Protein AF-A0A7S3LA85-F1 (afdb_monomer)

Mean predicted aligned error: 10.94 Å

Structure (mmCIF, N/CA/C/O backbone):
data_AF-A0A7S3LA85-F1
#
_entry.id   AF-A0A7S3LA85-F1
#
loop_
_atom_site.group_PDB
_atom_site.id
_atom_site.type_symbol
_atom_site.label_atom_id
_atom_site.label_alt_id
_atom_site.label_comp_id
_atom_site.label_asym_id
_atom_site.label_entity_id
_atom_site.label_seq_id
_atom_site.pdbx_PDB_ins_code
_atom_site.Cartn_x
_atom_site.Cartn_y
_atom_site.Cartn_z
_atom_site.occupancy
_atom_site.B_iso_or_equiv
_atom_site.auth_seq_id
_atom_site.auth_comp_id
_atom_site.auth_asym_id
_atom_site.auth_atom_id
_atom_site.pdbx_PDB_model_num
ATOM 1 N N . ARG A 1 1 ? -1.246 9.947 11.815 1.00 68.94 1 ARG A N 1
ATOM 2 C CA . ARG A 1 1 ? -1.201 10.278 10.364 1.00 68.94 1 ARG A CA 1
ATOM 3 C C . ARG A 1 1 ? -1.661 11.727 10.190 1.00 68.94 1 ARG A C 1
ATOM 5 O O . ARG A 1 1 ? -2.344 12.217 11.076 1.00 68.94 1 ARG A O 1
ATOM 12 N N . GLY A 1 2 ? -1.254 12.419 9.121 1.00 83.00 2 GLY A N 1
ATOM 13 C CA . GLY A 1 2 ? -1.704 13.794 8.846 1.00 83.00 2 GLY A CA 1
ATOM 14 C C . GLY A 1 2 ? -3.114 13.856 8.232 1.00 83.00 2 GLY A C 1
ATOM 15 O O . GLY A 1 2 ? -3.617 12.826 7.779 1.00 83.00 2 GLY A O 1
ATOM 16 N N . PRO A 1 3 ? -3.733 15.048 8.152 1.00 83.75 3 PRO A N 1
ATOM 17 C CA . PRO A 1 3 ? -5.139 15.204 7.768 1.00 83.75 3 PRO A CA 1
ATOM 18 C C . PRO A 1 3 ? -5.451 14.736 6.334 1.00 83.75 3 PRO A C 1
ATOM 20 O O . PRO A 1 3 ? -6.459 14.068 6.114 1.00 83.75 3 PRO A O 1
ATOM 23 N N . HIS A 1 4 ? -4.568 14.987 5.360 1.00 82.12 4 HIS A N 1
ATOM 24 C CA . HIS A 1 4 ? -4.754 14.496 3.984 1.00 82.12 4 HIS A CA 1
ATOM 25 C C . HIS A 1 4 ? -4.734 12.963 3.893 1.00 82.12 4 HIS A C 1
ATOM 27 O O . HIS A 1 4 ? -5.540 12.378 3.176 1.00 82.12 4 HIS A O 1
ATOM 33 N N . ALA A 1 5 ? -3.848 12.307 4.647 1.00 84.12 5 ALA A N 1
ATOM 34 C CA . ALA A 1 5 ? -3.776 10.850 4.683 1.00 84.12 5 ALA A CA 1
ATOM 35 C C . ALA A 1 5 ? -4.991 10.235 5.398 1.00 84.12 5 ALA A C 1
ATOM 37 O O . ALA A 1 5 ? -5.469 9.184 4.979 1.00 84.12 5 ALA A O 1
ATOM 38 N N . SER A 1 6 ? -5.511 10.888 6.445 1.00 87.88 6 SER A N 1
ATOM 39 C CA . SER A 1 6 ? -6.759 10.475 7.104 1.00 87.88 6 SER A CA 1
ATOM 40 C C . SER A 1 6 ? -7.949 10.553 6.147 1.00 87.88 6 SER A C 1
ATOM 42 O O . SER A 1 6 ? -8.732 9.609 6.082 1.00 87.88 6 SER A O 1
ATOM 44 N N . ARG A 1 7 ? -8.031 11.617 5.336 1.00 84.69 7 ARG A N 1
ATOM 45 C CA . ARG A 1 7 ? -9.050 11.754 4.285 1.00 84.69 7 ARG A CA 1
ATOM 46 C C . ARG A 1 7 ? -9.000 10.592 3.290 1.00 84.69 7 ARG A C 1
ATOM 48 O O . ARG A 1 7 ? -10.015 9.941 3.070 1.00 84.69 7 ARG A O 1
ATOM 55 N N . LEU A 1 8 ? -7.821 10.312 2.725 1.00 83.69 8 LEU A N 1
ATOM 56 C CA . LEU A 1 8 ? -7.635 9.204 1.777 1.00 83.69 8 LEU A CA 1
ATOM 57 C C . LEU A 1 8 ? -7.990 7.847 2.401 1.00 83.69 8 LEU A C 1
ATOM 59 O O . LEU A 1 8 ? -8.591 7.002 1.748 1.00 83.69 8 LEU A O 1
ATOM 63 N N . LEU A 1 9 ? -7.665 7.641 3.680 1.00 87.75 9 LEU A N 1
ATOM 64 C CA . LEU A 1 9 ? -8.042 6.427 4.400 1.00 87.75 9 LEU A CA 1
ATOM 65 C C . LEU A 1 9 ? -9.562 6.272 4.519 1.00 87.75 9 LEU A C 1
ATOM 67 O O . LEU A 1 9 ? -10.069 5.190 4.243 1.00 87.75 9 LEU A O 1
ATOM 71 N N . LEU A 1 10 ? -10.293 7.326 4.890 1.00 87.69 10 LEU A N 1
ATOM 72 C CA . LEU A 1 10 ? -11.755 7.258 4.978 1.00 87.69 10 LEU A CA 1
ATOM 73 C C . LEU A 1 10 ? -12.411 7.028 3.619 1.00 87.69 10 LEU A C 1
ATOM 75 O O . LEU A 1 10 ? -13.320 6.206 3.519 1.00 87.69 10 LEU A O 1
ATOM 79 N N . GLU A 1 11 ? -11.930 7.708 2.575 1.00 84.06 11 GLU A N 1
ATOM 80 C CA . GLU A 1 11 ? -12.403 7.490 1.205 1.00 84.06 11 GLU A CA 1
ATOM 81 C C . GLU A 1 11 ? -12.177 6.026 0.778 1.00 84.06 11 GLU A C 1
ATOM 83 O O . GLU A 1 11 ? -13.079 5.403 0.218 1.00 84.06 11 GLU A O 1
ATOM 88 N N . ALA A 1 12 ? -11.025 5.436 1.123 1.00 86.31 12 ALA A N 1
ATOM 89 C CA . ALA A 1 12 ? -10.714 4.042 0.811 1.00 86.31 12 ALA A CA 1
ATOM 90 C C . ALA A 1 12 ? -11.598 3.063 1.591 1.00 86.31 12 ALA A C 1
ATOM 92 O O . ALA A 1 12 ? -12.127 2.124 1.004 1.00 86.31 12 ALA A O 1
ATOM 93 N N . LEU A 1 13 ? -11.783 3.283 2.897 1.00 89.00 13 LEU A N 1
ATOM 94 C CA . LEU A 1 13 ? -12.603 2.419 3.752 1.00 89.00 13 LEU A CA 1
ATOM 95 C C . LEU A 1 13 ? -14.080 2.463 3.356 1.00 89.00 13 LEU A C 1
ATOM 97 O O . LEU A 1 13 ? -14.719 1.416 3.256 1.00 89.00 13 LEU A O 1
ATOM 101 N N . SER A 1 14 ? -14.612 3.661 3.101 1.00 86.81 14 SER A N 1
ATOM 102 C CA . SER A 1 14 ? -15.986 3.846 2.629 1.00 86.81 14 SER A CA 1
ATOM 103 C C . SER A 1 14 ? -16.204 3.116 1.307 1.00 86.81 14 SER A C 1
ATOM 105 O O . SER A 1 14 ? -17.147 2.335 1.165 1.00 86.81 14 SER A O 1
ATOM 107 N N . ASN A 1 15 ? -15.278 3.285 0.360 1.00 84.62 15 ASN A N 1
ATOM 108 C CA . ASN A 1 15 ? -15.395 2.636 -0.932 1.00 84.62 15 ASN A CA 1
ATOM 109 C C . ASN A 1 15 ? -15.218 1.112 -0.860 1.00 84.62 15 ASN A C 1
ATOM 111 O O . ASN A 1 15 ? -15.977 0.389 -1.501 1.00 84.62 15 ASN A O 1
ATOM 115 N N . LEU A 1 16 ? -14.273 0.609 -0.060 1.00 87.62 16 LEU A N 1
ATOM 116 C CA . LEU A 1 16 ? -14.101 -0.827 0.161 1.00 87.62 16 LEU A CA 1
ATOM 117 C C . LEU A 1 16 ? -15.373 -1.448 0.747 1.00 87.62 16 LEU A C 1
ATOM 119 O O . LEU A 1 16 ? -15.835 -2.473 0.254 1.00 87.62 16 LEU A O 1
ATOM 123 N N . ARG A 1 17 ? -15.984 -0.798 1.745 1.00 87.56 17 ARG A N 1
ATOM 124 C CA . ARG A 1 17 ? -17.257 -1.241 2.326 1.00 87.56 17 ARG A CA 1
ATOM 125 C C . ARG A 1 17 ? -18.373 -1.289 1.279 1.00 87.56 17 ARG A C 1
ATOM 127 O O . ARG A 1 17 ? -19.077 -2.287 1.194 1.00 87.56 17 ARG A O 1
ATOM 134 N N . GLN A 1 18 ? -18.506 -0.258 0.442 1.00 85.31 18 GLN A N 1
ATOM 135 C CA . GLN A 1 18 ? -19.491 -0.244 -0.650 1.00 85.31 18 GLN A CA 1
ATOM 136 C C . GLN A 1 18 ? -19.267 -1.379 -1.665 1.00 85.31 18 GLN A C 1
ATOM 138 O O . GLN A 1 18 ? -20.228 -2.028 -2.073 1.00 85.31 18 GLN A O 1
ATOM 143 N N . GLN A 1 19 ? -18.015 -1.639 -2.058 1.00 84.06 19 GLN A N 1
ATOM 144 C CA . GLN A 1 19 ? -17.671 -2.722 -2.990 1.00 84.06 19 GLN A CA 1
ATOM 145 C C . GLN A 1 19 ? -17.896 -4.121 -2.404 1.00 84.06 19 GLN A C 1
ATOM 147 O O . GLN A 1 19 ? -18.159 -5.060 -3.151 1.00 84.06 19 GLN A O 1
ATOM 152 N N . LEU A 1 20 ? -17.753 -4.282 -1.088 1.00 85.19 20 LEU A N 1
ATOM 153 C CA . LEU A 1 20 ? -18.071 -5.536 -0.409 1.00 85.19 20 LEU A CA 1
ATOM 154 C C . LEU A 1 20 ? -19.587 -5.733 -0.328 1.00 85.19 20 LEU A C 1
ATOM 156 O O . LEU A 1 20 ? -20.067 -6.809 -0.675 1.00 85.19 20 LEU A O 1
ATOM 160 N N . ARG A 1 21 ? -20.348 -4.678 -0.008 1.00 85.00 21 ARG A N 1
ATOM 161 C CA . ARG A 1 21 ? -21.822 -4.728 0.048 1.00 85.00 21 ARG A CA 1
ATOM 162 C C . ARG A 1 21 ? -22.456 -5.049 -1.296 1.00 85.00 21 ARG A C 1
ATOM 164 O O . ARG A 1 21 ? -23.418 -5.807 -1.348 1.00 85.00 21 ARG A O 1
ATOM 171 N N . SER A 1 22 ? -21.888 -4.559 -2.400 1.00 82.94 22 SER A N 1
ATOM 172 C CA . SER A 1 22 ? -22.350 -4.946 -3.742 1.00 82.94 22 SER A CA 1
ATOM 173 C C . SER A 1 22 ? -22.089 -6.417 -4.089 1.00 82.94 22 SER A C 1
ATOM 175 O O . SER A 1 22 ? -22.637 -6.912 -5.071 1.00 82.94 22 SER A O 1
ATOM 177 N N . LYS A 1 23 ? -21.276 -7.117 -3.289 1.00 82.69 23 LYS A N 1
ATOM 178 C CA . LYS A 1 23 ? -20.989 -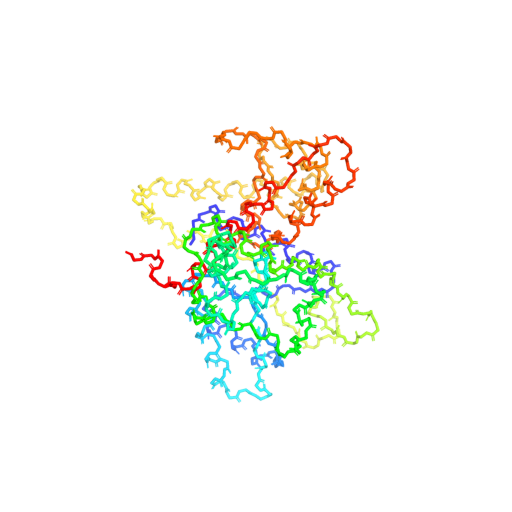8.552 -3.390 1.00 82.69 23 LYS A CA 1
ATOM 179 C C . LYS A 1 23 ? -21.638 -9.372 -2.267 1.00 82.69 23 LYS A C 1
ATOM 181 O O . LYS A 1 23 ? -21.230 -10.508 -2.071 1.00 82.69 23 LYS A O 1
ATOM 186 N N . HIS A 1 24 ? -22.624 -8.817 -1.556 1.00 81.69 24 HIS A N 1
ATOM 187 C CA . HIS A 1 24 ? -23.280 -9.465 -0.409 1.00 81.69 24 HIS A CA 1
ATOM 188 C C . HIS A 1 24 ? -22.334 -9.760 0.771 1.00 81.69 24 HIS A C 1
ATOM 190 O O . HIS A 1 24 ? -22.530 -10.717 1.511 1.00 81.69 24 HIS A O 1
ATOM 196 N N . CYS A 1 25 ? -21.304 -8.929 0.955 1.00 81.94 25 CYS A N 1
ATOM 197 C CA . CYS A 1 25 ? -20.404 -8.956 2.109 1.00 81.94 25 CYS A CA 1
ATOM 198 C C . CYS A 1 25 ? -20.410 -7.598 2.821 1.00 81.94 25 CYS A C 1
ATOM 200 O O . CYS A 1 25 ? -20.768 -6.582 2.233 1.00 81.94 25 CYS A O 1
ATOM 202 N N . ASP A 1 26 ? -19.887 -7.519 4.041 1.00 86.38 26 ASP A N 1
ATOM 203 C CA . ASP A 1 26 ? -19.647 -6.240 4.710 1.00 86.38 26 ASP A CA 1
ATOM 204 C C . ASP A 1 26 ? -18.225 -6.128 5.279 1.00 86.38 26 ASP A C 1
ATOM 206 O O . ASP A 1 26 ? -17.495 -7.108 5.431 1.00 86.38 26 ASP A O 1
ATOM 210 N N . LEU A 1 27 ? -17.813 -4.894 5.569 1.00 89.44 27 LEU A N 1
ATOM 211 C CA . LEU A 1 27 ? -16.519 -4.573 6.162 1.00 89.44 27 LEU A CA 1
ATOM 212 C C . LEU A 1 27 ? -16.669 -4.329 7.664 1.00 89.44 27 LEU A C 1
ATOM 214 O O . LEU A 1 27 ? -17.228 -3.306 8.065 1.00 89.44 27 LEU A O 1
ATOM 218 N N . LEU A 1 28 ? -16.088 -5.200 8.490 1.00 90.69 28 LEU A N 1
ATOM 219 C CA . LEU A 1 28 ? -15.986 -4.989 9.935 1.00 90.69 28 LEU A CA 1
ATOM 220 C C . LEU A 1 28 ? -14.975 -3.880 10.255 1.00 90.69 28 LEU A C 1
ATOM 222 O O . LEU A 1 28 ? -13.790 -3.991 9.945 1.00 90.69 28 LEU A O 1
ATOM 226 N N . ILE A 1 29 ? -15.434 -2.824 10.924 1.00 91.62 29 ILE A N 1
ATOM 227 C CA . ILE A 1 29 ? -14.600 -1.714 11.387 1.00 91.62 29 ILE A CA 1
ATOM 228 C C . ILE A 1 29 ? -14.555 -1.721 12.912 1.00 91.62 29 ILE A C 1
ATOM 230 O O . ILE A 1 29 ? -15.580 -1.760 13.599 1.00 91.62 29 ILE A O 1
ATOM 234 N N . ARG A 1 30 ? -13.336 -1.681 13.452 1.00 91.75 30 ARG A N 1
ATOM 235 C CA . ARG A 1 30 ? -13.044 -1.562 14.883 1.00 91.75 30 ARG A CA 1
ATOM 236 C C . ARG A 1 30 ? -11.940 -0.532 15.090 1.00 91.75 30 ARG A C 1
ATOM 238 O O . ARG A 1 30 ? -11.068 -0.368 14.240 1.00 91.75 30 ARG A O 1
ATOM 245 N N . ARG A 1 31 ? -11.969 0.145 16.237 1.00 90.75 31 ARG A N 1
ATOM 246 C CA . ARG A 1 31 ? -10.958 1.125 16.647 1.00 90.75 31 ARG A CA 1
ATOM 247 C C . ARG A 1 31 ? -10.250 0.618 17.895 1.00 90.75 31 ARG A C 1
ATOM 249 O O . ARG A 1 31 ? -10.898 0.318 18.890 1.00 90.75 31 ARG A O 1
ATOM 256 N N . GLY A 1 32 ? -8.927 0.549 17.844 1.00 91.00 32 GLY A N 1
ATOM 257 C CA . GLY A 1 32 ? -8.107 0.102 18.963 1.00 91.00 32 GLY A CA 1
ATOM 258 C C . GLY A 1 32 ? -6.760 -0.429 18.497 1.00 91.00 32 GLY A C 1
ATOM 259 O O . GLY A 1 32 ? -6.413 -0.325 17.322 1.00 91.00 32 GLY A O 1
ATOM 260 N N . ASP A 1 33 ? -6.011 -0.999 19.434 1.00 92.12 33 ASP A N 1
ATOM 261 C CA . ASP A 1 33 ? -4.755 -1.684 19.148 1.00 92.12 33 ASP A CA 1
ATOM 262 C C . ASP A 1 33 ? -5.035 -3.034 18.449 1.00 92.12 33 ASP A C 1
ATOM 264 O O . ASP A 1 33 ? -5.707 -3.890 19.045 1.00 92.12 33 ASP A O 1
ATOM 268 N N . PRO A 1 34 ? -4.516 -3.264 17.224 1.00 94.00 34 PRO A N 1
ATOM 269 C CA . PRO A 1 34 ? -4.683 -4.526 16.502 1.00 94.00 34 PRO A CA 1
ATOM 270 C C . PRO A 1 34 ? -4.280 -5.754 17.320 1.00 94.00 34 PRO A C 1
ATOM 272 O O . PRO A 1 34 ? -4.918 -6.798 17.206 1.00 94.00 34 PRO A O 1
ATOM 275 N N . THR A 1 35 ? -3.285 -5.623 18.206 1.00 93.44 35 THR A N 1
ATOM 276 C CA . THR A 1 35 ? -2.805 -6.733 19.039 1.00 93.44 35 THR A CA 1
ATOM 277 C C . THR A 1 35 ? -3.838 -7.193 20.075 1.00 93.44 35 THR A C 1
ATOM 279 O O . THR A 1 35 ? -3.692 -8.264 20.653 1.00 93.44 35 THR A O 1
ATOM 282 N N . HIS A 1 36 ? -4.883 -6.412 20.343 1.00 92.44 36 HIS A N 1
ATOM 283 C CA . HIS A 1 36 ? -5.973 -6.787 21.249 1.00 92.44 36 HIS A CA 1
ATOM 284 C C . HIS A 1 36 ? -7.272 -7.035 20.481 1.00 92.44 36 HIS A C 1
ATOM 286 O O . HIS A 1 36 ? -7.979 -8.001 20.757 1.00 92.44 36 HIS A O 1
ATOM 292 N N . VAL A 1 37 ? -7.558 -6.190 19.488 1.00 93.38 37 VAL A N 1
ATOM 293 C CA . VAL A 1 37 ? -8.793 -6.250 18.699 1.00 93.38 37 VAL A CA 1
ATOM 294 C C . VAL A 1 37 ? -8.859 -7.517 17.847 1.00 93.38 37 VAL A C 1
ATOM 296 O O . VAL A 1 37 ? -9.890 -8.183 17.845 1.00 93.38 37 VAL A O 1
ATOM 299 N N . VAL A 1 38 ? -7.776 -7.875 17.146 1.00 92.38 38 VAL A N 1
ATOM 300 C CA . VAL A 1 38 ? -7.784 -9.034 16.238 1.00 92.38 38 VAL A CA 1
ATOM 301 C C . VAL A 1 38 ? -7.972 -10.348 17.007 1.00 92.38 38 VAL A C 1
ATOM 303 O O . VAL A 1 38 ? -8.889 -11.088 16.652 1.00 92.38 38 VAL A O 1
ATOM 306 N N . PRO A 1 39 ? -7.222 -10.642 18.094 1.00 91.38 39 PRO A N 1
ATOM 307 C CA . PRO A 1 39 ? -7.469 -11.849 18.885 1.00 91.38 39 PRO A CA 1
ATOM 308 C C . PRO A 1 39 ? -8.868 -11.906 19.510 1.00 91.38 39 PRO A C 1
ATOM 310 O O . PRO A 1 39 ? -9.468 -12.977 19.542 1.00 91.38 39 PRO A O 1
ATOM 313 N N . ALA A 1 40 ? -9.409 -10.770 19.967 1.00 89.62 40 ALA A N 1
ATOM 314 C CA . ALA A 1 40 ? -10.763 -10.714 20.519 1.00 89.62 40 ALA A CA 1
ATOM 315 C C . ALA A 1 40 ? -11.823 -11.071 19.465 1.00 89.62 40 ALA A C 1
ATOM 317 O O . ALA A 1 40 ? -12.698 -11.886 19.741 1.00 89.62 40 ALA A O 1
ATOM 318 N N . LEU A 1 41 ? -11.698 -10.533 18.246 1.00 88.62 41 LEU A N 1
ATOM 319 C CA . LEU A 1 41 ? -12.583 -10.877 17.130 1.00 88.62 41 LEU A CA 1
ATOM 320 C C . LEU A 1 41 ? -12.448 -12.343 16.714 1.00 88.62 41 LEU A C 1
ATOM 322 O O . LEU A 1 41 ? -13.453 -12.985 16.435 1.00 88.62 41 LEU A O 1
ATOM 326 N N . CYS A 1 42 ? -11.230 -12.889 16.695 1.00 89.00 42 CYS A N 1
ATOM 327 C CA . CYS A 1 42 ? -11.022 -14.301 16.367 1.00 89.00 42 CYS A CA 1
ATOM 328 C C . CYS A 1 42 ? -11.719 -15.220 17.379 1.00 89.00 42 CYS A C 1
ATOM 330 O O . CYS A 1 42 ? -12.313 -16.219 16.985 1.00 89.00 42 CYS A O 1
ATOM 332 N N . ALA A 1 43 ? -11.686 -14.856 18.667 1.00 85.88 43 ALA A N 1
ATOM 333 C CA . ALA A 1 43 ? -12.374 -15.586 19.726 1.00 85.88 43 ALA A CA 1
ATOM 334 C C . ALA A 1 43 ? -13.903 -15.408 19.678 1.00 85.88 43 ALA A C 1
ATOM 336 O O . ALA A 1 43 ? -14.633 -16.363 19.925 1.00 85.88 43 ALA A O 1
ATOM 337 N N . GLU A 1 44 ? -14.399 -14.212 19.355 1.00 85.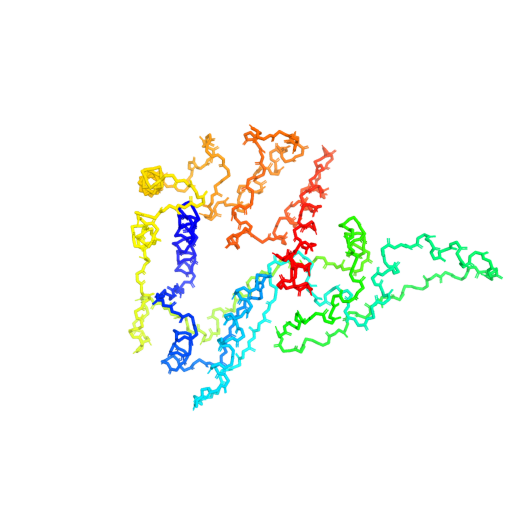81 44 GLU A N 1
ATOM 338 C CA . GLU A 1 44 ? -15.836 -13.935 19.212 1.00 85.81 44 GLU A CA 1
ATOM 339 C C . GLU A 1 44 ? -16.439 -14.692 18.022 1.00 85.81 44 GLU A C 1
ATOM 341 O O . GLU A 1 44 ? -17.468 -15.346 18.158 1.00 85.81 44 GLU A O 1
ATOM 346 N N . LEU A 1 45 ? -15.768 -14.635 16.870 1.00 84.44 45 LEU A N 1
ATOM 347 C CA . LEU A 1 45 ? -16.259 -15.172 15.599 1.00 84.44 45 LEU A CA 1
ATOM 348 C C . LEU A 1 45 ? -15.847 -16.620 15.335 1.00 84.44 45 LEU A C 1
ATOM 350 O O . LEU A 1 45 ? -16.259 -17.183 14.328 1.00 84.44 45 LEU A O 1
ATOM 354 N N . GLN A 1 46 ? -15.054 -17.212 16.229 1.00 84.69 46 GLN A N 1
ATOM 355 C CA . GLN A 1 46 ? -14.577 -18.588 16.118 1.00 84.69 46 GLN A CA 1
ATOM 356 C C . GLN A 1 46 ? -13.837 -18.849 14.790 1.00 84.69 46 GLN A C 1
ATOM 358 O O . GLN A 1 46 ? -14.187 -19.742 14.025 1.00 84.69 46 GLN A O 1
ATOM 363 N N . VAL A 1 47 ? -12.853 -17.999 14.480 1.00 87.19 47 VAL A N 1
ATOM 364 C CA . VAL A 1 47 ? -12.215 -17.946 13.152 1.00 87.19 47 VAL A CA 1
ATOM 365 C C . VAL A 1 47 ? -11.227 -19.095 12.938 1.00 87.19 47 VAL A C 1
ATOM 367 O O . VAL A 1 47 ? -10.306 -19.274 13.732 1.00 87.19 47 VAL A O 1
ATOM 370 N N . ASP A 1 48 ? -11.354 -19.797 11.809 1.00 86.88 48 ASP A N 1
ATOM 371 C CA . ASP A 1 48 ? -10.434 -20.871 11.406 1.00 86.88 48 ASP A CA 1
ATOM 372 C C . ASP A 1 48 ? -9.138 -20.364 10.758 1.00 86.88 48 ASP A C 1
ATOM 374 O O . ASP A 1 48 ? -8.087 -20.990 10.892 1.00 86.88 48 ASP A O 1
ATOM 378 N N . GLU A 1 49 ? -9.186 -19.242 10.035 1.00 89.25 49 GLU A N 1
ATOM 379 C CA . GLU A 1 49 ? -8.042 -18.708 9.293 1.00 89.25 49 GLU A CA 1
ATOM 380 C C . GLU A 1 49 ? -8.029 -17.176 9.275 1.00 89.25 49 GLU A C 1
ATOM 382 O O . GLU A 1 49 ? -9.041 -16.528 9.013 1.00 89.25 49 GLU A O 1
ATOM 387 N N . VAL A 1 50 ? -6.859 -16.585 9.523 1.00 90.75 50 VAL A N 1
ATOM 388 C CA . VAL A 1 50 ? -6.648 -15.134 9.501 1.00 90.75 50 VAL A CA 1
ATOM 389 C C . VAL A 1 50 ? -5.568 -14.800 8.478 1.00 90.75 50 VAL A C 1
ATOM 391 O O . VAL A 1 50 ? -4.454 -15.329 8.544 1.00 90.75 50 VAL A O 1
ATOM 394 N N . ARG A 1 51 ? -5.899 -13.890 7.551 1.00 92.56 51 ARG A N 1
ATOM 395 C CA . ARG A 1 51 ? -5.013 -13.431 6.473 1.00 92.56 51 ARG A CA 1
ATOM 396 C C . ARG A 1 51 ? -4.715 -11.943 6.546 1.00 92.56 51 ARG A C 1
ATOM 398 O O . ARG A 1 51 ? -5.623 -11.137 6.734 1.00 92.56 51 ARG A O 1
ATOM 405 N N . TRP A 1 52 ? -3.458 -11.576 6.315 1.00 93.12 52 TRP A N 1
ATOM 406 C CA . TRP A 1 52 ? -3.055 -10.194 6.037 1.00 93.12 52 TRP A CA 1
ATOM 407 C C . TRP A 1 52 ? -1.793 -10.145 5.166 1.00 93.12 52 TRP A C 1
ATOM 409 O O . TRP A 1 52 ? -1.161 -11.169 4.908 1.00 93.12 52 TRP A O 1
ATOM 419 N N . SER A 1 53 ? -1.438 -8.953 4.678 1.00 92.12 53 SER A N 1
ATOM 420 C CA . SER A 1 53 ? -0.236 -8.748 3.862 1.00 92.12 53 SER A CA 1
ATOM 421 C C . SER A 1 53 ? 0.931 -8.218 4.698 1.00 92.12 53 SER A C 1
ATOM 423 O O . SER A 1 53 ? 0.744 -7.393 5.590 1.00 92.12 53 SER A O 1
ATOM 425 N N . HIS A 1 54 ? 2.145 -8.639 4.353 1.00 91.69 54 HIS A N 1
ATOM 426 C CA . HIS A 1 54 ? 3.394 -8.046 4.800 1.00 91.69 54 HIS A CA 1
ATOM 427 C C . HIS A 1 54 ? 3.513 -6.607 4.307 1.00 91.69 54 HIS A C 1
ATOM 429 O O . HIS A 1 54 ? 3.369 -6.332 3.112 1.00 91.69 54 HIS A O 1
ATOM 435 N N . GLU A 1 55 ? 3.885 -5.727 5.231 1.00 91.75 55 GLU A N 1
ATOM 436 C CA . GLU A 1 55 ? 4.218 -4.332 4.969 1.00 91.75 55 GLU A CA 1
ATOM 437 C C . GLU A 1 55 ? 5.722 -4.092 5.201 1.00 91.75 55 GLU A C 1
ATOM 439 O O . GLU A 1 55 ? 6.322 -4.688 6.103 1.00 91.75 55 GLU A O 1
ATOM 444 N N . PRO A 1 56 ? 6.370 -3.237 4.391 1.00 89.38 56 PRO A N 1
ATOM 445 C CA . PRO A 1 56 ? 7.814 -3.017 4.462 1.00 89.38 56 PRO A CA 1
ATOM 446 C C . PRO A 1 56 ? 8.252 -2.168 5.665 1.00 89.38 56 PRO A C 1
ATOM 448 O O . PRO A 1 56 ? 9.447 -2.084 5.943 1.00 89.38 56 PRO A O 1
ATOM 451 N N . GLY A 1 57 ? 7.323 -1.496 6.348 1.00 89.56 57 GLY A N 1
ATOM 452 C CA . GLY A 1 57 ? 7.632 -0.609 7.465 1.00 89.56 57 GLY A CA 1
ATOM 453 C C . GLY A 1 57 ? 7.962 -1.359 8.757 1.00 89.56 57 GLY A C 1
ATOM 454 O O . GLY A 1 57 ? 7.380 -2.396 9.067 1.00 89.56 57 GLY A O 1
ATOM 455 N N . THR A 1 58 ? 8.907 -0.819 9.530 1.00 88.75 58 THR A N 1
ATOM 456 C CA . THR A 1 58 ? 9.345 -1.413 10.803 1.00 88.75 58 THR A CA 1
ATOM 457 C C . THR A 1 58 ? 8.199 -1.530 11.806 1.00 88.75 58 THR A C 1
ATOM 459 O O . THR A 1 58 ? 8.042 -2.571 12.435 1.00 88.75 58 THR A O 1
ATOM 462 N N . TYR A 1 59 ? 7.414 -0.463 11.981 1.00 90.94 59 TYR A N 1
ATOM 463 C CA . TYR A 1 59 ? 6.338 -0.444 12.972 1.00 90.94 59 TYR A CA 1
ATOM 464 C C . TYR A 1 59 ? 5.229 -1.427 12.596 1.00 90.94 59 TYR A C 1
ATOM 466 O O . TYR A 1 59 ? 4.689 -2.120 13.453 1.00 90.94 59 TYR A O 1
ATOM 474 N N . GLU A 1 60 ? 4.915 -1.523 11.306 1.00 92.00 60 GLU A N 1
ATOM 475 C CA . GLU A 1 60 ? 3.945 -2.470 10.773 1.00 92.00 60 GLU A CA 1
ATOM 476 C C . GLU A 1 60 ? 4.400 -3.923 10.978 1.00 92.00 60 GLU A C 1
ATOM 478 O O . GLU A 1 60 ? 3.588 -4.760 11.372 1.00 92.00 60 GLU A O 1
ATOM 483 N N . GLN A 1 61 ? 5.692 -4.218 10.786 1.00 89.50 61 GLN A N 1
ATOM 484 C CA . GLN A 1 61 ? 6.268 -5.539 11.074 1.00 89.50 61 GLN A CA 1
ATOM 485 C C . GLN A 1 61 ? 6.196 -5.883 12.563 1.00 89.50 61 GLN A C 1
ATOM 487 O O . GLN A 1 61 ? 5.715 -6.956 12.913 1.00 89.50 61 GLN A O 1
ATOM 492 N N . GLU A 1 62 ? 6.584 -4.961 13.448 1.00 91.94 62 GLU A N 1
ATOM 493 C CA . GLU A 1 62 ? 6.507 -5.172 14.901 1.00 91.94 62 GLU A CA 1
ATOM 494 C C . GLU A 1 62 ? 5.071 -5.449 15.370 1.00 91.94 62 GLU A C 1
ATOM 496 O O . GLU A 1 62 ? 4.842 -6.336 16.194 1.00 91.94 62 GLU A O 1
ATOM 501 N N . ILE A 1 63 ? 4.089 -4.721 14.827 1.00 94.12 63 ILE A N 1
ATOM 502 C CA . ILE A 1 63 ? 2.669 -4.950 15.120 1.00 94.12 63 ILE A CA 1
ATOM 503 C C . ILE A 1 63 ? 2.220 -6.311 14.578 1.00 94.12 63 ILE A C 1
ATOM 505 O O . ILE A 1 63 ? 1.537 -7.045 15.291 1.00 94.12 63 ILE A O 1
ATOM 509 N N . SER A 1 64 ? 2.604 -6.663 13.348 1.00 93.06 64 SER A N 1
ATOM 510 C CA . SER A 1 64 ? 2.289 -7.959 12.734 1.00 93.06 64 SER A CA 1
ATOM 511 C C . SER A 1 64 ? 2.819 -9.124 13.575 1.00 93.06 64 SER A C 1
ATOM 513 O O . SER A 1 64 ? 2.063 -10.044 13.896 1.00 93.06 64 SER A O 1
ATOM 515 N N . ASP A 1 65 ? 4.082 -9.059 13.999 1.00 91.88 65 ASP A N 1
ATOM 516 C CA . ASP A 1 65 ? 4.713 -10.078 14.841 1.00 91.88 65 ASP A CA 1
ATOM 517 C C . ASP A 1 65 ? 4.017 -10.177 16.207 1.00 91.88 65 ASP A C 1
ATOM 519 O O . ASP A 1 65 ? 3.753 -11.274 16.703 1.00 91.88 65 ASP A O 1
ATOM 523 N N . ALA A 1 66 ? 3.652 -9.038 16.806 1.00 94.25 66 ALA A N 1
ATOM 524 C CA . ALA A 1 66 ? 2.932 -9.001 18.076 1.00 94.25 66 ALA A CA 1
ATOM 525 C C . ALA A 1 66 ? 1.514 -9.594 17.974 1.00 94.25 66 ALA A C 1
ATOM 527 O O . ALA A 1 66 ? 1.079 -10.312 18.879 1.00 94.25 66 ALA A O 1
ATOM 528 N N . VAL A 1 67 ? 0.790 -9.328 16.879 1.00 93.69 67 VAL A N 1
ATOM 529 C CA . VAL A 1 67 ? -0.518 -9.946 16.598 1.00 93.69 67 VAL A CA 1
ATOM 530 C C . VAL A 1 67 ? -0.356 -11.456 16.439 1.00 93.69 67 VAL A C 1
ATOM 532 O O . VAL A 1 67 ? -1.080 -12.213 17.085 1.00 93.69 67 VAL A O 1
ATOM 535 N N . GLN A 1 68 ? 0.619 -11.901 15.643 1.00 91.75 68 GLN A N 1
ATOM 536 C CA . GLN A 1 68 ? 0.884 -13.320 15.421 1.00 91.75 68 GLN A CA 1
ATOM 537 C C . GLN A 1 68 ? 1.202 -14.046 16.734 1.00 91.75 68 GLN A C 1
ATOM 539 O O . GLN A 1 68 ? 0.597 -15.075 17.028 1.00 91.75 68 GLN A O 1
ATOM 544 N N . GLN A 1 69 ? 2.092 -13.493 17.562 1.00 91.62 69 GLN A N 1
ATOM 545 C CA . GLN A 1 69 ? 2.441 -14.070 18.863 1.00 91.62 69 GLN A CA 1
ATOM 5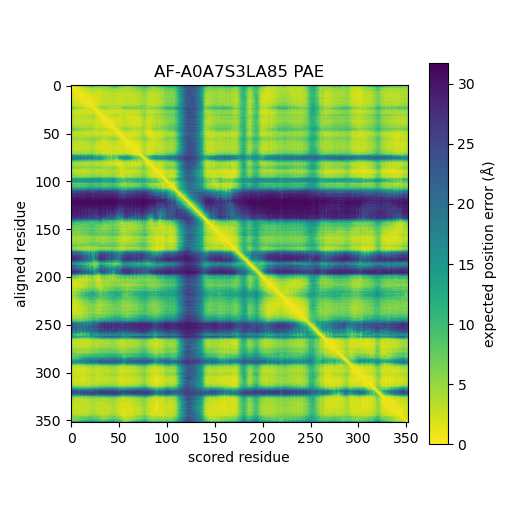46 C C . GLN A 1 69 ? 1.225 -14.192 19.784 1.00 91.62 69 GLN A C 1
ATOM 548 O O . GLN A 1 69 ? 1.052 -15.222 20.434 1.00 91.62 69 GLN A O 1
ATOM 553 N N . LYS A 1 70 ? 0.356 -13.177 19.826 1.00 91.12 70 LYS A N 1
ATOM 554 C CA . LYS A 1 70 ? -0.854 -13.215 20.658 1.00 91.12 70 LYS A CA 1
ATOM 555 C C . LYS A 1 70 ? -1.903 -14.201 20.156 1.00 91.12 70 LYS A C 1
ATOM 557 O O . LYS A 1 70 ? -2.547 -14.843 20.979 1.00 91.12 70 LYS A O 1
ATOM 562 N N . LEU A 1 71 ? -2.065 -14.343 18.842 1.00 89.56 71 LEU A N 1
ATOM 563 C CA . LEU A 1 71 ? -2.954 -15.352 18.266 1.00 89.56 71 LEU A CA 1
ATOM 564 C C . LEU A 1 71 ? -2.451 -16.769 18.576 1.00 89.56 71 LEU A C 1
ATOM 566 O O . LEU A 1 71 ? -3.235 -17.603 19.018 1.00 89.56 71 LEU A O 1
ATOM 570 N N . LEU A 1 72 ? -1.143 -17.017 18.449 1.00 87.12 72 LEU A N 1
ATOM 571 C CA . LEU A 1 72 ? -0.523 -18.307 18.783 1.00 87.12 72 LEU A CA 1
ATOM 572 C C . LEU A 1 72 ? -0.556 -18.626 20.286 1.00 87.12 72 LEU A C 1
ATOM 574 O O . LEU A 1 72 ? -0.664 -19.788 20.664 1.00 87.12 72 LEU A O 1
ATOM 578 N N . ALA A 1 73 ? -0.449 -17.609 21.144 1.00 85.94 73 ALA A N 1
ATOM 579 C CA . ALA A 1 73 ? -0.522 -17.765 22.596 1.00 85.94 73 ALA A CA 1
ATOM 580 C C . ALA A 1 73 ? -1.961 -17.889 23.126 1.00 85.94 73 ALA A C 1
ATOM 582 O O . ALA A 1 73 ? -2.156 -18.180 24.308 1.00 85.94 73 ALA A O 1
ATOM 583 N N . SER A 1 74 ? -2.970 -17.629 22.292 1.00 79.38 74 SER A N 1
ATOM 584 C CA . SER A 1 74 ? -4.365 -17.707 22.712 1.00 79.38 74 SER A CA 1
ATOM 585 C C . SER A 1 74 ? -4.770 -19.159 22.990 1.00 79.38 74 SER A C 1
ATOM 587 O O . SER A 1 74 ? -4.402 -20.082 22.271 1.00 79.38 74 SER A O 1
ATOM 589 N N . THR A 1 75 ? -5.562 -19.377 24.040 1.00 70.31 75 THR A N 1
ATOM 590 C CA . THR A 1 75 ? -6.103 -20.700 24.409 1.00 70.31 75 THR A CA 1
ATOM 591 C C . THR A 1 75 ? -7.306 -21.114 23.555 1.00 70.31 75 THR A C 1
ATOM 593 O O . THR A 1 75 ? -8.036 -22.043 23.904 1.00 70.31 75 THR A O 1
ATOM 596 N N . TYR A 1 76 ? -7.548 -20.404 22.454 1.00 72.25 76 TYR A N 1
ATOM 597 C CA . TYR A 1 76 ? -8.692 -20.611 21.587 1.00 72.25 76 TYR A CA 1
ATOM 598 C C . TYR A 1 76 ? -8.557 -21.920 20.785 1.00 72.25 76 TYR A C 1
ATOM 600 O O . TYR A 1 76 ? -7.469 -22.268 20.319 1.00 72.25 76 TYR A O 1
ATOM 608 N N . THR A 1 77 ? -9.659 -22.671 20.671 1.00 67.19 77 THR A N 1
ATOM 609 C CA . THR A 1 77 ? -9.720 -23.959 19.962 1.00 67.19 77 THR A CA 1
ATOM 610 C C . THR A 1 77 ? -10.902 -23.949 18.984 1.00 67.19 77 THR A C 1
ATOM 612 O O . THR A 1 77 ? -12.027 -23.765 19.453 1.00 67.19 77 THR A O 1
ATOM 615 N N . PRO A 1 78 ? -10.683 -24.206 17.679 1.00 70.25 78 PRO A N 1
ATOM 616 C CA . PRO A 1 78 ? -9.393 -24.463 17.029 1.00 70.25 78 PRO A CA 1
ATOM 617 C C . PRO A 1 78 ? -8.512 -23.206 16.971 1.00 70.25 78 PRO A C 1
ATOM 619 O O . PRO A 1 78 ? -9.003 -22.090 16.870 1.00 70.25 78 PRO A O 1
ATOM 622 N N . SER A 1 79 ? -7.192 -23.373 17.053 1.00 79.44 79 SER A N 1
ATOM 623 C CA . SER A 1 79 ? -6.285 -22.237 16.870 1.00 79.44 79 SER A CA 1
ATOM 624 C C . SER A 1 79 ? -6.328 -21.781 15.407 1.00 79.44 79 SER A C 1
ATOM 626 O O . SER A 1 79 ? -6.202 -22.635 14.522 1.00 79.44 79 SER A O 1
ATOM 628 N N . PRO A 1 80 ? -6.471 -20.472 15.132 1.00 85.75 80 PRO A N 1
ATOM 629 C CA . PRO A 1 80 ? -6.602 -19.985 13.771 1.00 85.75 80 PRO A CA 1
ATOM 630 C C . PRO A 1 80 ? -5.315 -20.247 12.993 1.00 85.75 80 PRO A C 1
ATOM 632 O O . PRO A 1 80 ? -4.206 -19.975 13.468 1.00 85.75 80 PRO A O 1
ATOM 635 N N . ARG A 1 81 ? -5.454 -20.728 11.761 1.00 89.19 81 ARG A N 1
ATOM 636 C CA . ARG A 1 81 ? -4.364 -20.766 10.795 1.00 89.19 81 ARG A CA 1
ATOM 637 C C . ARG A 1 81 ? -4.002 -19.330 10.416 1.00 89.19 81 ARG A C 1
ATOM 639 O O . ARG A 1 81 ? -4.838 -18.566 9.948 1.00 89.19 81 ARG A O 1
ATOM 646 N N . ILE A 1 82 ? -2.743 -18.961 10.607 1.00 89.50 82 ILE A N 1
ATOM 647 C CA . ILE A 1 82 ? -2.243 -17.625 10.275 1.00 89.50 82 ILE A CA 1
ATOM 648 C C . ILE A 1 82 ? -1.535 -17.688 8.926 1.00 89.50 82 ILE A C 1
ATOM 650 O O . ILE A 1 82 ? -0.578 -18.447 8.766 1.00 89.50 82 ILE A O 1
ATOM 654 N N . VAL A 1 83 ? -1.987 -16.880 7.970 1.00 90.44 83 VAL A N 1
ATOM 655 C CA . VAL A 1 83 ? -1.403 -16.796 6.629 1.00 90.44 83 VAL A CA 1
ATOM 656 C C . VAL A 1 83 ? -1.033 -15.346 6.335 1.00 90.44 83 VAL A C 1
ATOM 658 O O . VAL A 1 83 ? -1.895 -14.478 6.216 1.00 90.44 83 VAL A O 1
ATOM 661 N N . VAL A 1 84 ? 0.270 -15.084 6.226 1.00 89.56 84 VAL A N 1
ATOM 662 C CA . VAL A 1 84 ? 0.792 -13.755 5.893 1.00 89.56 84 VAL A CA 1
ATOM 663 C C . VAL A 1 84 ? 1.383 -13.789 4.490 1.00 89.56 84 VAL A C 1
ATOM 665 O O . VAL A 1 84 ? 2.332 -14.526 4.215 1.00 89.56 84 VAL A O 1
ATOM 668 N N . GLU A 1 85 ? 0.789 -13.012 3.591 1.00 89.50 85 GLU A N 1
ATOM 669 C CA . GLU A 1 85 ? 1.146 -12.960 2.170 1.00 89.50 85 GLU A CA 1
ATOM 670 C C . GLU A 1 85 ? 1.889 -11.660 1.833 1.00 89.50 85 GLU A C 1
ATOM 672 O O . GLU A 1 85 ? 1.997 -10.762 2.656 1.00 89.50 85 GLU A O 1
ATOM 677 N N . CYS A 1 86 ? 2.423 -11.512 0.620 1.00 88.69 86 CYS A N 1
ATOM 678 C CA . CYS A 1 86 ? 2.983 -10.237 0.158 1.00 88.69 86 CYS A CA 1
ATOM 679 C C . CYS A 1 86 ? 2.366 -9.870 -1.191 1.00 88.69 86 CYS A C 1
ATOM 681 O O . CYS A 1 86 ? 2.854 -10.270 -2.250 1.00 88.69 86 CYS A O 1
ATOM 683 N N . THR A 1 87 ? 1.270 -9.115 -1.151 1.00 86.69 87 THR A N 1
ATOM 684 C CA . THR A 1 87 ? 0.471 -8.788 -2.345 1.00 86.69 87 THR A CA 1
ATOM 685 C C . THR A 1 87 ? 0.759 -7.394 -2.898 1.00 86.69 87 THR A C 1
ATOM 687 O O . THR A 1 87 ? 0.400 -7.093 -4.038 1.00 86.69 87 THR A O 1
ATOM 690 N N . GLY A 1 88 ? 1.449 -6.554 -2.121 1.00 88.12 88 GLY A N 1
ATOM 691 C CA . GLY A 1 88 ? 1.727 -5.160 -2.456 1.00 88.12 88 GLY A CA 1
ATOM 692 C C . GLY A 1 88 ? 2.849 -4.930 -3.472 1.00 88.12 88 GLY A C 1
ATOM 693 O O . GLY A 1 88 ? 3.073 -3.777 -3.827 1.00 88.12 88 GLY A O 1
ATOM 694 N N . THR A 1 89 ? 3.555 -5.963 -3.943 1.00 93.44 89 THR A N 1
ATOM 695 C CA . THR A 1 89 ? 4.708 -5.857 -4.868 1.00 93.44 89 THR A CA 1
ATOM 696 C C . THR A 1 89 ? 4.351 -6.278 -6.299 1.00 93.44 89 THR A C 1
ATOM 698 O O . THR A 1 89 ? 3.370 -6.989 -6.527 1.00 93.44 89 THR A O 1
ATOM 701 N N . LEU A 1 90 ? 5.107 -5.799 -7.293 1.00 95.06 90 LEU A N 1
ATOM 702 C CA . LEU A 1 90 ? 4.937 -6.180 -8.700 1.00 95.06 90 LEU A CA 1
ATOM 703 C C . LEU A 1 90 ? 5.440 -7.607 -8.954 1.00 95.06 90 LEU A C 1
ATOM 705 O O . LEU A 1 90 ? 4.715 -8.428 -9.522 1.00 95.06 90 LEU A O 1
ATOM 709 N N . TYR A 1 91 ? 6.683 -7.890 -8.569 1.00 93.75 91 TYR A N 1
ATOM 710 C CA . TYR A 1 91 ? 7.231 -9.243 -8.592 1.00 93.75 91 TYR A CA 1
ATOM 711 C C . TYR A 1 91 ? 6.903 -9.919 -7.271 1.00 93.75 91 TYR A C 1
ATOM 713 O O . TYR A 1 91 ? 7.112 -9.336 -6.224 1.00 93.75 91 TYR A O 1
ATOM 721 N N . HIS A 1 92 ? 6.400 -11.149 -7.279 1.00 91.81 92 HIS A N 1
ATOM 722 C CA . HIS A 1 92 ? 6.119 -11.825 -6.015 1.00 91.81 92 HIS A CA 1
ATOM 723 C C . HIS A 1 92 ? 7.433 -12.283 -5.342 1.00 91.81 92 HIS A C 1
ATOM 725 O O . HIS A 1 92 ? 8.314 -12.786 -6.046 1.00 91.81 92 HIS A O 1
ATOM 731 N N . PRO A 1 93 ? 7.579 -12.234 -4.000 1.00 90.69 93 PRO A N 1
ATOM 732 C CA . PRO A 1 93 ? 8.836 -12.597 -3.324 1.00 90.69 93 PRO A CA 1
ATOM 733 C C . PRO A 1 93 ? 9.341 -14.023 -3.597 1.00 90.69 93 PRO A C 1
ATOM 735 O O . PRO A 1 93 ? 10.545 -14.284 -3.588 1.00 90.69 93 PRO A O 1
ATOM 738 N N . HIS A 1 94 ? 8.432 -14.969 -3.845 1.00 88.81 94 HIS A N 1
ATOM 739 C CA . HIS A 1 94 ? 8.784 -16.341 -4.246 1.00 88.81 94 HIS A CA 1
ATOM 740 C C . HIS A 1 94 ? 9.324 -16.462 -5.674 1.00 88.81 94 HIS A C 1
ATOM 742 O O . HIS A 1 94 ? 10.052 -17.411 -5.962 1.00 88.81 94 HIS A O 1
ATOM 748 N N . ASP A 1 95 ? 9.004 -15.504 -6.542 1.00 90.12 95 ASP A N 1
ATOM 749 C CA . ASP A 1 95 ? 9.465 -15.484 -7.931 1.00 90.12 95 ASP A CA 1
ATOM 750 C C . ASP A 1 95 ? 10.824 -14.768 -8.050 1.00 90.12 95 ASP A C 1
ATOM 752 O O . ASP A 1 95 ? 11.435 -14.757 -9.117 1.00 90.12 95 ASP A O 1
ATOM 756 N N . LEU A 1 96 ? 11.326 -14.200 -6.946 1.00 89.94 96 LEU A N 1
ATOM 757 C CA . LEU A 1 96 ? 12.650 -13.596 -6.840 1.00 89.94 96 LEU A CA 1
ATOM 758 C C . LEU A 1 96 ? 13.717 -14.611 -6.383 1.00 89.94 96 LEU A C 1
ATOM 760 O O . LEU A 1 96 ? 13.400 -15.609 -5.722 1.00 89.94 96 LEU A O 1
ATOM 764 N N . PRO A 1 97 ? 15.004 -14.374 -6.703 1.00 88.25 97 PRO A N 1
ATOM 765 C CA . PRO A 1 97 ? 16.118 -15.155 -6.170 1.00 88.25 97 PRO A CA 1
ATOM 766 C C . PRO A 1 97 ? 16.129 -15.168 -4.632 1.00 88.25 97 PRO A C 1
ATOM 768 O O . PRO A 1 97 ? 16.200 -14.117 -4.006 1.00 88.25 97 PRO A O 1
ATOM 771 N N . HIS A 1 98 ? 16.071 -16.359 -4.028 1.00 79.44 98 HIS A N 1
ATOM 772 C CA . HIS A 1 98 ? 16.009 -16.510 -2.563 1.00 79.44 98 HIS A CA 1
ATOM 773 C C . HIS A 1 98 ? 16.822 -17.682 -1.988 1.00 79.44 98 HIS A C 1
ATOM 775 O O . HIS A 1 98 ? 16.958 -17.788 -0.777 1.00 79.44 98 HIS A O 1
ATOM 781 N N . ARG A 1 99 ? 17.343 -18.592 -2.826 1.00 75.69 99 ARG A N 1
ATOM 782 C CA . ARG A 1 99 ? 18.059 -19.806 -2.368 1.00 75.69 99 ARG A CA 1
ATOM 783 C C . ARG A 1 99 ? 19.576 -19.730 -2.503 1.00 75.69 99 ARG A C 1
ATOM 785 O O . ARG A 1 99 ? 20.283 -20.483 -1.848 1.00 75.69 99 ARG A O 1
ATOM 792 N N . ASP A 1 100 ? 20.065 -18.866 -3.386 1.00 79.62 100 ASP A N 1
ATOM 793 C CA . ASP A 1 100 ? 21.490 -18.703 -3.664 1.00 79.62 100 ASP A CA 1
ATOM 794 C C . ASP A 1 100 ? 21.841 -17.208 -3.654 1.00 79.62 100 ASP A C 1
ATOM 796 O O . ASP A 1 100 ? 21.491 -16.503 -4.607 1.00 79.62 100 ASP A O 1
ATOM 800 N N . PRO A 1 101 ? 22.556 -16.722 -2.623 1.00 76.31 101 PRO A N 1
ATOM 801 C CA . PRO A 1 101 ? 23.002 -15.332 -2.549 1.00 76.31 101 PRO A CA 1
ATOM 802 C C . PRO A 1 101 ? 23.836 -14.888 -3.759 1.00 76.31 101 PRO A C 1
ATOM 804 O O . PRO A 1 101 ? 23.783 -13.731 -4.173 1.00 76.31 101 PRO A O 1
ATOM 807 N N . GLY A 1 102 ? 24.586 -15.807 -4.378 1.00 80.94 102 GLY A N 1
ATOM 808 C CA . GLY A 1 102 ? 25.397 -15.522 -5.560 1.00 80.94 102 GLY A CA 1
ATOM 809 C C . GLY A 1 102 ? 24.581 -15.370 -6.846 1.00 80.94 102 GLY A C 1
ATOM 810 O O . GLY A 1 102 ? 25.112 -14.912 -7.861 1.00 80.94 102 GLY A O 1
ATOM 811 N N . LEU A 1 103 ? 23.299 -15.749 -6.852 1.00 86.00 103 LEU A N 1
ATOM 812 C CA . LEU A 1 103 ? 22.433 -15.636 -8.026 1.00 86.00 103 LEU A CA 1
ATOM 813 C C . LEU A 1 103 ? 22.126 -14.173 -8.367 1.00 86.00 103 LEU A C 1
ATOM 815 O O . LEU A 1 103 ? 22.157 -13.812 -9.544 1.00 86.00 103 LEU A O 1
ATOM 819 N N . TRP A 1 104 ? 21.922 -13.322 -7.360 1.00 86.06 104 TRP A N 1
ATOM 820 C CA . TRP A 1 104 ? 21.678 -11.892 -7.554 1.00 86.06 104 TRP A CA 1
ATOM 821 C C . TRP A 1 104 ? 22.796 -11.215 -8.352 1.00 86.06 104 TRP A C 1
ATOM 823 O O . TRP A 1 104 ? 22.532 -10.605 -9.390 1.00 86.06 104 TRP A O 1
ATOM 833 N N . SER A 1 105 ? 24.054 -11.407 -7.946 1.00 81.94 105 SER A N 1
ATOM 834 C CA . SER A 1 105 ? 25.220 -10.837 -8.635 1.00 81.94 105 SER A CA 1
ATOM 835 C C . SER A 1 105 ? 25.360 -11.344 -10.074 1.00 81.94 105 SER A C 1
ATOM 837 O O . SER A 1 105 ? 25.713 -10.584 -10.978 1.00 81.94 105 SER A O 1
ATOM 839 N N . ARG A 1 106 ? 25.043 -12.625 -10.318 1.00 85.50 106 ARG A N 1
ATOM 840 C CA . ARG A 1 106 ? 25.080 -13.223 -11.666 1.00 85.50 106 ARG A CA 1
ATOM 841 C C . ARG A 1 106 ? 24.042 -12.608 -12.603 1.00 85.50 106 ARG A C 1
ATOM 843 O O . ARG A 1 106 ? 24.336 -12.401 -13.779 1.00 85.50 106 ARG A O 1
ATOM 850 N N . LEU A 1 107 ? 22.855 -12.313 -12.082 1.00 85.81 107 LEU A N 1
ATOM 851 C CA . LEU A 1 107 ? 21.764 -11.692 -12.831 1.00 85.81 107 LEU A CA 1
ATOM 852 C C . LEU A 1 107 ? 21.982 -10.182 -13.039 1.00 85.81 107 LEU A C 1
ATOM 854 O O . LEU A 1 107 ? 21.627 -9.648 -14.090 1.00 85.81 107 LEU A O 1
ATOM 858 N N . ALA A 1 108 ? 22.608 -9.501 -12.075 1.00 80.06 108 ALA A N 1
ATOM 859 C CA . ALA A 1 108 ? 22.942 -8.079 -12.154 1.00 80.06 108 ALA A CA 1
ATOM 860 C C . ALA A 1 108 ? 24.035 -7.774 -13.200 1.00 80.06 108 ALA A C 1
ATOM 862 O O . ALA A 1 108 ? 23.907 -6.816 -13.969 1.00 80.06 108 ALA A O 1
ATOM 863 N N . HIS A 1 109 ? 25.075 -8.617 -13.288 1.00 77.56 109 HIS A N 1
ATOM 864 C CA . HIS A 1 109 ? 26.233 -8.411 -14.172 1.00 77.56 109 HIS A CA 1
ATOM 865 C C . HIS A 1 109 ? 26.513 -9.590 -15.123 1.00 77.56 109 HIS A C 1
ATOM 867 O O . HIS A 1 109 ? 27.583 -10.207 -15.072 1.00 77.56 109 HIS A O 1
ATOM 873 N N . PRO A 1 110 ? 25.623 -9.871 -16.091 1.00 66.75 110 PRO A N 1
ATOM 874 C CA . PRO A 1 110 ? 25.804 -11.002 -17.003 1.00 66.75 110 PRO A CA 1
ATOM 875 C C . PRO A 1 110 ? 27.075 -10.889 -17.872 1.00 66.75 110 PRO A C 1
ATOM 877 O O . PRO A 1 110 ? 27.681 -11.901 -18.224 1.00 66.75 110 PRO A O 1
ATOM 880 N N . LYS A 1 111 ? 27.529 -9.664 -18.195 1.00 60.59 111 LYS A N 1
ATOM 881 C CA . LYS A 1 111 ? 28.667 -9.420 -19.108 1.00 60.59 111 LYS A CA 1
ATOM 882 C C . LYS A 1 111 ? 30.056 -9.508 -18.455 1.00 60.59 111 LYS A C 1
ATOM 884 O O . LYS A 1 111 ? 31.002 -9.884 -19.141 1.00 60.59 111 LYS A O 1
ATOM 889 N N . GLN A 1 112 ? 30.203 -9.219 -17.159 1.00 57.66 112 GLN A N 1
ATOM 890 C CA . GLN A 1 112 ? 31.500 -9.346 -16.463 1.00 57.66 112 GLN A CA 1
ATOM 891 C C . GLN A 1 112 ? 31.914 -10.816 -16.281 1.00 57.66 112 GLN A C 1
ATOM 893 O O . GLN A 1 112 ? 33.093 -11.150 -16.347 1.00 57.66 112 GLN A O 1
ATOM 898 N N . ILE A 1 113 ? 30.946 -11.726 -16.148 1.00 53.97 113 ILE A N 1
ATOM 899 C CA . ILE A 1 113 ? 31.215 -13.168 -16.030 1.00 53.97 113 ILE A CA 1
ATOM 900 C C . ILE A 1 113 ? 31.615 -13.771 -17.386 1.00 53.97 113 ILE A C 1
ATOM 902 O O . ILE A 1 113 ? 32.450 -14.678 -17.448 1.00 53.97 113 ILE A O 1
ATOM 906 N N . MET A 1 114 ? 31.066 -13.251 -18.490 1.00 43.59 114 MET A N 1
ATOM 907 C CA . MET A 1 114 ? 31.455 -13.679 -19.836 1.00 43.59 114 MET A CA 1
ATOM 908 C C . MET A 1 114 ? 32.917 -13.340 -20.160 1.00 43.59 114 MET A C 1
ATOM 910 O O . MET A 1 114 ? 33.570 -14.158 -20.807 1.00 43.59 114 MET A O 1
ATOM 914 N N . SER A 1 115 ? 33.465 -12.218 -19.670 1.00 41.03 115 SER A N 1
ATOM 915 C CA . SER A 1 115 ? 34.879 -11.879 -19.912 1.00 41.03 115 SER A CA 1
ATOM 916 C C . SER A 1 115 ? 35.843 -12.803 -19.149 1.00 41.03 115 SER A C 1
ATOM 918 O O . SER A 1 115 ? 36.858 -13.216 -19.704 1.00 41.03 115 SER A O 1
ATOM 920 N N . HIS A 1 116 ? 35.484 -13.253 -17.938 1.00 47.69 116 HIS A N 1
ATOM 921 C CA . HIS A 1 116 ? 36.269 -14.258 -17.206 1.00 47.69 116 HIS A CA 1
ATOM 922 C C . HIS A 1 116 ? 36.177 -15.667 -17.817 1.00 47.69 116 HIS A C 1
ATOM 924 O O . HIS A 1 116 ? 37.151 -16.421 -17.775 1.00 47.69 116 HIS A O 1
ATOM 930 N N . LYS A 1 117 ? 35.044 -16.034 -18.433 1.00 45.78 117 LYS A N 1
ATOM 931 C CA . LYS A 1 117 ? 34.906 -17.309 -19.165 1.00 45.78 117 LYS A CA 1
ATOM 932 C C . LYS A 1 117 ? 35.568 -17.307 -20.546 1.00 45.78 117 LYS A C 1
ATOM 934 O O . LYS A 1 117 ? 35.895 -18.381 -21.047 1.00 45.78 117 LYS A O 1
ATOM 939 N N . GLN A 1 118 ? 35.825 -16.145 -21.148 1.00 44.16 118 GLN A N 1
ATOM 940 C CA . GLN A 1 118 ? 36.474 -16.055 -22.462 1.00 44.16 118 GLN A CA 1
ATOM 941 C C . GLN A 1 118 ? 37.940 -16.538 -22.481 1.00 44.16 118 GLN A C 1
ATOM 943 O O . GLN A 1 118 ? 38.451 -16.832 -23.559 1.00 44.16 118 GLN A O 1
ATOM 948 N N . ASN A 1 119 ? 38.577 -16.753 -21.321 1.00 44.91 119 ASN A N 1
ATOM 949 C CA . ASN A 1 119 ? 39.910 -17.370 -21.224 1.00 44.91 119 ASN A CA 1
ATOM 950 C C . ASN A 1 119 ? 39.918 -18.907 -21.120 1.00 44.91 119 ASN A C 1
ATOM 952 O O . ASN A 1 119 ? 40.986 -19.508 -21.013 1.00 44.91 119 ASN A O 1
ATOM 956 N N . LYS A 1 120 ? 38.765 -19.583 -21.213 1.00 44.81 120 LYS A N 1
ATOM 957 C CA . LYS A 1 120 ? 38.700 -21.051 -21.313 1.00 44.81 120 LYS A CA 1
ATOM 958 C C . LYS A 1 120 ? 37.905 -21.444 -22.560 1.00 44.81 120 LYS A C 1
ATOM 960 O O . LYS A 1 120 ? 36.717 -21.744 -22.503 1.00 44.81 120 LYS A O 1
ATOM 965 N N . LYS A 1 121 ? 38.575 -21.400 -23.718 1.00 39.09 121 LYS A N 1
ATOM 966 C CA . LYS A 1 121 ? 38.041 -21.852 -25.015 1.00 39.09 121 LYS A CA 1
ATOM 967 C C . LYS A 1 121 ? 37.648 -23.332 -24.951 1.00 39.09 121 LYS A C 1
ATOM 969 O O . LYS A 1 121 ? 38.516 -24.188 -25.078 1.00 39.09 121 LYS A O 1
ATOM 974 N N . GLN A 1 122 ? 36.351 -23.623 -24.872 1.00 35.34 122 GLN A N 1
ATOM 975 C CA . GLN A 1 122 ? 35.748 -24.797 -25.511 1.00 35.34 122 GLN A CA 1
ATOM 976 C C . GLN A 1 122 ? 34.390 -24.423 -26.131 1.00 35.34 122 GLN A C 1
ATOM 978 O O . GLN A 1 122 ? 33.668 -23.570 -25.622 1.00 35.34 122 GLN A O 1
ATOM 983 N N . ARG A 1 123 ? 34.144 -25.022 -27.302 1.00 31.05 123 ARG A N 1
ATOM 984 C CA . ARG A 1 123 ? 33.074 -24.807 -28.297 1.00 31.05 123 ARG A CA 1
ATOM 985 C C . ARG A 1 123 ? 31.662 -24.579 -27.714 1.00 31.05 123 ARG A C 1
ATOM 987 O O . ARG A 1 123 ? 31.291 -25.279 -26.776 1.00 31.05 123 ARG A O 1
ATOM 994 N N . PRO A 1 124 ? 30.830 -23.715 -28.330 1.00 32.88 124 PRO A N 1
ATOM 995 C CA . PRO A 1 124 ? 29.427 -23.584 -27.956 1.00 32.88 124 PRO A CA 1
ATOM 996 C C . PRO A 1 124 ? 28.641 -24.808 -28.445 1.00 32.88 124 PRO A C 1
ATOM 998 O O . PRO A 1 124 ? 28.466 -25.004 -29.646 1.00 32.88 124 PRO A O 1
ATOM 1001 N N . GLN A 1 125 ? 28.165 -25.630 -27.513 1.00 31.25 125 GLN A N 1
ATOM 1002 C CA . GLN A 1 125 ? 26.937 -26.389 -27.729 1.00 31.25 125 GLN A CA 1
ATOM 1003 C C . GLN A 1 125 ? 25.770 -25.495 -27.308 1.00 31.25 125 GLN A C 1
ATOM 1005 O O . GLN A 1 125 ? 25.875 -24.748 -26.333 1.00 31.25 125 GLN A O 1
ATOM 1010 N N . GLN A 1 126 ? 24.706 -25.518 -28.108 1.00 31.34 126 GLN A N 1
ATOM 1011 C CA . GLN A 1 126 ? 23.494 -24.730 -27.906 1.00 31.34 126 GLN A CA 1
ATOM 1012 C C . GLN A 1 126 ? 22.997 -24.882 -26.459 1.00 31.34 126 GLN A C 1
ATOM 1014 O O . GLN A 1 126 ? 22.918 -26.016 -25.984 1.00 31.34 126 GLN A O 1
ATOM 1019 N N . PRO A 1 127 ? 22.664 -23.793 -25.741 1.00 31.42 127 PRO A N 1
ATOM 1020 C CA . PRO A 1 127 ? 21.991 -23.935 -24.465 1.00 31.42 127 PRO A CA 1
ATOM 1021 C C . PRO A 1 127 ? 20.601 -24.506 -24.740 1.00 31.42 127 PRO A C 1
ATOM 1023 O O . PRO A 1 127 ? 19.722 -23.836 -25.282 1.00 31.42 127 PRO A O 1
ATOM 1026 N N . SER A 1 128 ? 20.447 -25.780 -24.395 1.00 26.19 128 SER A N 1
ATOM 1027 C CA . SER A 1 128 ? 19.163 -26.422 -24.194 1.00 26.19 128 SER A CA 1
ATOM 1028 C C . SER A 1 128 ? 18.305 -25.533 -23.299 1.00 26.19 128 SER A C 1
ATOM 1030 O O . SER A 1 128 ? 18.774 -24.969 -22.310 1.00 26.19 128 SER A O 1
ATOM 1032 N N . SER A 1 129 ? 17.042 -25.397 -23.680 1.00 28.44 129 SER A N 1
ATOM 1033 C CA . SER A 1 129 ? 15.980 -24.792 -22.893 1.00 28.44 129 SER A CA 1
ATOM 1034 C C . SER A 1 129 ? 15.807 -25.558 -21.580 1.00 28.44 129 SER A C 1
ATOM 1036 O O . SER A 1 129 ? 14.963 -26.444 -21.470 1.00 28.44 129 SER A O 1
ATOM 1038 N N . SER A 1 130 ? 16.634 -25.256 -20.586 1.00 26.36 130 SER A N 1
ATOM 1039 C CA . SER A 1 130 ? 16.388 -25.630 -19.204 1.00 26.36 130 SER A CA 1
ATOM 1040 C C . SER A 1 130 ? 15.587 -24.507 -18.562 1.00 26.36 130 SER A C 1
ATOM 1042 O O . SER A 1 130 ? 16.106 -23.515 -18.054 1.00 26.36 130 SER A O 1
ATOM 1044 N N . THR A 1 131 ? 14.272 -24.664 -18.642 1.00 26.95 131 THR A N 1
ATOM 1045 C CA . THR A 1 131 ? 13.307 -24.016 -17.761 1.00 26.95 131 THR A CA 1
ATOM 1046 C C . THR A 1 131 ? 13.829 -24.128 -16.324 1.00 26.95 131 THR A C 1
ATOM 1048 O O . THR A 1 131 ? 14.064 -25.252 -15.868 1.00 26.95 131 THR A O 1
ATOM 1051 N N . PRO A 1 132 ? 14.038 -23.034 -15.573 1.00 30.72 132 PRO A N 1
ATOM 1052 C CA . PRO A 1 132 ? 14.195 -23.162 -14.137 1.00 30.72 132 PRO A CA 1
ATOM 1053 C C . PRO A 1 132 ? 12.829 -23.593 -13.607 1.00 30.72 132 PRO A C 1
ATOM 1055 O O . PRO A 1 132 ? 11.865 -22.840 -13.713 1.00 30.72 132 PRO A O 1
ATOM 1058 N N . ASN A 1 133 ? 12.762 -24.843 -13.145 1.00 29.09 133 ASN A N 1
ATOM 1059 C CA . ASN A 1 133 ? 11.655 -25.489 -12.445 1.00 29.09 133 ASN A CA 1
ATOM 1060 C C . ASN A 1 133 ? 10.577 -24.521 -11.937 1.00 29.09 133 ASN A C 1
ATOM 1062 O O . ASN A 1 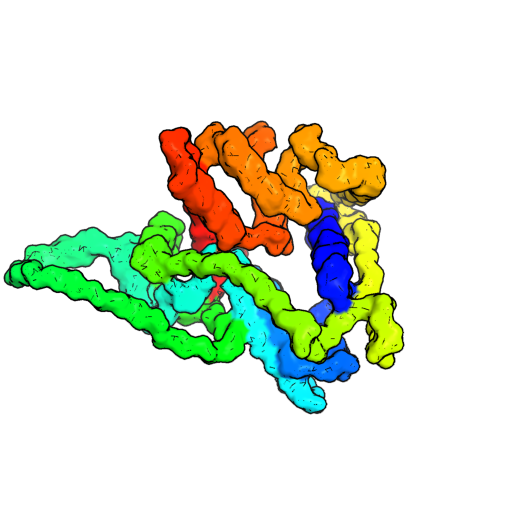133 ? 10.696 -23.946 -10.856 1.00 29.09 133 ASN A O 1
ATOM 1066 N N . SER A 1 134 ? 9.470 -24.449 -12.675 1.00 31.92 134 SER A N 1
ATOM 1067 C CA . SER A 1 134 ? 8.170 -23.981 -12.193 1.00 31.92 134 SER A CA 1
ATOM 1068 C C . SER A 1 134 ? 7.525 -25.043 -11.296 1.00 31.92 134 SER A C 1
ATOM 1070 O O . SER A 1 134 ? 6.395 -25.444 -11.531 1.00 31.92 134 SER A O 1
ATOM 1072 N N . ASN A 1 135 ? 8.271 -25.558 -10.322 1.00 33.06 135 ASN A N 1
ATOM 1073 C CA . ASN A 1 135 ? 7.791 -26.520 -9.338 1.00 33.06 135 ASN A CA 1
ATOM 1074 C C . ASN A 1 135 ? 8.405 -26.148 -7.986 1.00 33.06 135 ASN A C 1
ATOM 1076 O O . ASN A 1 135 ? 9.282 -26.834 -7.464 1.00 33.06 135 ASN A O 1
ATOM 1080 N N . SER A 1 136 ? 7.950 -25.026 -7.432 1.00 33.53 136 SER A N 1
ATOM 1081 C CA . SER A 1 136 ? 7.829 -24.936 -5.980 1.00 33.53 136 SER A CA 1
ATOM 1082 C C . SER A 1 136 ? 6.414 -25.415 -5.662 1.00 33.53 136 SER A C 1
ATOM 1084 O O . SER A 1 136 ? 5.473 -24.832 -6.204 1.00 33.53 136 SER A O 1
ATOM 1086 N N . PRO A 1 137 ? 6.233 -26.476 -4.860 1.00 33.50 137 PRO A N 1
ATOM 1087 C CA . PRO A 1 137 ? 4.904 -26.844 -4.401 1.00 33.50 137 PRO A CA 1
ATOM 1088 C C . PRO A 1 137 ? 4.331 -25.638 -3.653 1.00 33.50 137 PRO A C 1
ATOM 1090 O O . PRO A 1 137 ? 5.038 -25.015 -2.857 1.00 33.50 137 PRO A O 1
ATOM 1093 N N . HIS A 1 138 ? 3.086 -25.273 -3.957 1.00 40.16 138 HIS A N 1
ATOM 1094 C CA . HIS A 1 138 ? 2.303 -24.351 -3.144 1.00 40.16 138 HIS A CA 1
ATOM 1095 C C . HIS A 1 138 ? 2.206 -24.932 -1.730 1.00 40.16 138 HIS A C 1
ATOM 1097 O O . HIS A 1 138 ? 1.318 -25.727 -1.449 1.00 40.16 138 HIS A O 1
ATOM 1103 N N . ASN A 1 139 ? 3.153 -24.575 -0.864 1.00 38.38 139 ASN A N 1
ATOM 1104 C CA . ASN A 1 139 ? 3.114 -24.918 0.546 1.00 38.38 139 ASN A CA 1
ATOM 1105 C C . ASN A 1 139 ? 2.709 -23.664 1.323 1.00 38.38 139 ASN A C 1
ATOM 1107 O O . ASN A 1 139 ? 3.462 -22.704 1.448 1.00 38.38 139 ASN A O 1
ATOM 1111 N N . ASP A 1 140 ? 1.467 -23.713 1.787 1.00 47.12 140 ASP A N 1
ATOM 1112 C CA . ASP A 1 140 ? 0.876 -22.991 2.909 1.00 47.12 140 ASP A CA 1
ATOM 1113 C C . ASP A 1 140 ? 0.549 -21.495 2.852 1.00 47.12 140 ASP A C 1
ATOM 1115 O O . ASP A 1 140 ? -0.025 -20.997 3.819 1.00 47.12 140 ASP A O 1
ATOM 1119 N N . GLY A 1 141 ? 0.793 -20.787 1.748 1.00 57.09 141 GLY A N 1
ATOM 1120 C CA . GLY A 1 141 ? 0.397 -19.372 1.610 1.00 57.09 141 GLY A CA 1
ATOM 1121 C C . GLY A 1 141 ? 1.210 -18.401 2.478 1.00 57.09 141 GLY A C 1
ATOM 1122 O O . GLY A 1 141 ? 1.118 -17.193 2.303 1.00 57.09 141 GLY A O 1
ATOM 1123 N N . VAL A 1 142 ? 2.058 -18.911 3.373 1.00 73.00 142 VAL A N 1
ATOM 1124 C CA . VAL A 1 142 ? 2.942 -18.105 4.215 1.00 73.00 142 VAL A CA 1
ATOM 1125 C C . VAL A 1 142 ? 4.169 -17.695 3.406 1.00 73.00 142 VAL A C 1
ATOM 1127 O O . VAL A 1 142 ? 4.974 -18.533 2.990 1.00 73.00 142 VAL A O 1
ATOM 1130 N N . VAL A 1 143 ? 4.328 -16.391 3.188 1.00 79.56 143 VAL A N 1
ATOM 1131 C CA . VAL A 1 143 ? 5.479 -15.836 2.479 1.00 79.56 143 VAL A CA 1
ATOM 1132 C C . VAL A 1 143 ? 6.572 -15.499 3.486 1.00 79.56 143 VAL A C 1
ATOM 1134 O O . VAL A 1 143 ? 6.487 -14.519 4.210 1.00 79.56 143 VAL A O 1
ATOM 1137 N N . ASP A 1 144 ? 7.645 -16.286 3.505 1.00 81.69 144 ASP A N 1
ATOM 1138 C CA . ASP A 1 144 ? 8.821 -15.962 4.314 1.00 81.69 144 ASP A CA 1
ATOM 1139 C C . ASP A 1 144 ? 9.522 -14.694 3.790 1.00 81.69 144 ASP A C 1
ATOM 1141 O O . ASP A 1 144 ? 10.124 -14.723 2.714 1.00 81.69 144 ASP A O 1
ATOM 1145 N N . MET A 1 145 ? 9.447 -13.599 4.549 1.00 85.00 145 MET A N 1
ATOM 1146 C CA . MET A 1 145 ? 10.061 -12.297 4.251 1.00 85.00 145 MET A CA 1
ATOM 1147 C C . MET A 1 145 ? 11.319 -12.019 5.089 1.00 85.00 145 MET A C 1
ATOM 1149 O O . MET A 1 145 ? 11.680 -10.858 5.291 1.00 85.00 145 MET A O 1
ATOM 1153 N N . SER A 1 146 ? 12.000 -13.060 5.577 1.00 84.38 146 SER A N 1
ATOM 1154 C CA . SER A 1 146 ? 13.203 -12.902 6.393 1.00 84.38 146 SER A CA 1
ATOM 1155 C C . SER A 1 146 ? 14.355 -12.205 5.651 1.00 84.38 146 SER A C 1
ATOM 1157 O O . SER A 1 146 ? 14.451 -12.208 4.417 1.00 84.38 146 SER A O 1
ATOM 1159 N N . ARG A 1 147 ? 15.282 -11.609 6.412 1.00 85.75 147 ARG A N 1
ATOM 1160 C CA . ARG A 1 147 ? 16.429 -10.872 5.851 1.00 85.75 147 ARG A CA 1
ATOM 1161 C C . ARG A 1 147 ? 17.330 -11.763 4.996 1.00 85.75 147 ARG A C 1
ATOM 1163 O O . ARG A 1 147 ? 17.919 -11.289 4.024 1.00 85.75 147 ARG A O 1
ATOM 1170 N N . GLU A 1 148 ? 17.424 -13.048 5.330 1.00 85.56 148 GLU A N 1
ATOM 1171 C CA . GLU A 1 148 ? 18.260 -14.038 4.647 1.00 85.56 148 GLU A CA 1
ATOM 1172 C C . GLU A 1 148 ? 17.881 -14.186 3.168 1.00 85.56 148 GLU A C 1
ATOM 1174 O O . GLU A 1 148 ? 18.763 -14.367 2.324 1.00 85.56 148 GLU A O 1
ATOM 1179 N N . ARG A 1 149 ? 16.593 -14.020 2.831 1.00 87.19 149 ARG A N 1
ATOM 1180 C CA . ARG A 1 149 ? 16.085 -14.064 1.449 1.00 87.19 149 ARG A CA 1
ATOM 1181 C C . ARG A 1 149 ? 16.762 -13.041 0.540 1.00 87.19 149 ARG A C 1
ATOM 1183 O O . ARG A 1 149 ? 16.987 -13.313 -0.640 1.00 87.19 149 ARG A O 1
ATOM 1190 N N . PHE A 1 150 ? 17.050 -11.859 1.073 1.00 88.38 150 PHE A N 1
ATOM 1191 C CA . PHE A 1 150 ? 17.524 -10.713 0.298 1.00 88.38 150 PHE A CA 1
ATOM 1192 C C . PHE A 1 150 ? 19.050 -10.557 0.337 1.00 88.38 150 PHE A C 1
ATOM 1194 O O . PHE A 1 150 ? 19.596 -9.593 -0.201 1.00 88.38 150 PHE A O 1
ATOM 1201 N N . VAL A 1 151 ? 19.773 -11.517 0.925 1.00 87.38 151 VAL A N 1
ATOM 1202 C CA . VAL A 1 151 ? 21.239 -11.501 0.936 1.00 87.38 151 VAL A CA 1
ATOM 1203 C C . VAL A 1 151 ? 21.770 -11.577 -0.497 1.00 87.38 151 VAL A C 1
AT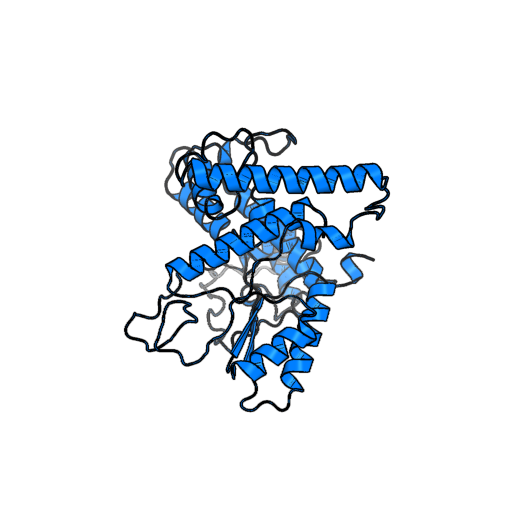OM 1205 O O . VAL A 1 151 ? 21.458 -12.490 -1.259 1.00 87.38 151 VAL A O 1
ATOM 1208 N N . GLY A 1 152 ? 22.600 -10.598 -0.862 1.00 86.25 152 GLY A N 1
ATOM 1209 C CA . GLY A 1 152 ? 23.142 -10.451 -2.214 1.00 86.25 152 GLY A CA 1
ATOM 1210 C C . GLY A 1 152 ? 22.290 -9.587 -3.146 1.00 86.25 152 GLY A C 1
ATOM 1211 O O . GLY A 1 152 ? 22.745 -9.309 -4.254 1.00 86.25 152 GLY A O 1
ATOM 1212 N N . MET A 1 153 ? 21.109 -9.120 -2.714 1.00 91.38 153 MET A N 1
ATOM 1213 C CA . MET A 1 153 ? 20.282 -8.202 -3.500 1.00 91.38 153 MET A CA 1
ATOM 1214 C C . MET A 1 153 ? 21.101 -6.963 -3.916 1.00 91.38 153 MET A C 1
ATOM 1216 O O . MET A 1 153 ? 21.776 -6.364 -3.069 1.00 91.38 153 MET A O 1
ATOM 1220 N N . PRO A 1 154 ? 21.072 -6.558 -5.202 1.00 90.56 154 PRO A N 1
ATOM 1221 C CA . PRO A 1 154 ? 21.853 -5.417 -5.663 1.00 90.56 154 PRO A CA 1
ATOM 1222 C C . PRO A 1 154 ? 21.463 -4.136 -4.926 1.00 90.56 154 PRO A C 1
ATOM 1224 O O . PRO A 1 154 ? 20.281 -3.853 -4.775 1.00 90.56 154 PRO A O 1
ATOM 1227 N N . ARG A 1 155 ? 22.452 -3.327 -4.526 1.00 89.50 155 ARG A N 1
ATOM 1228 C CA . ARG A 1 155 ? 22.235 -2.006 -3.894 1.00 89.50 155 ARG A CA 1
ATOM 1229 C C . ARG A 1 155 ? 21.993 -0.884 -4.905 1.00 89.50 155 ARG A C 1
ATOM 1231 O O . ARG A 1 155 ? 21.757 0.261 -4.531 1.00 89.50 155 ARG A O 1
ATOM 1238 N N . ILE A 1 156 ? 22.118 -1.193 -6.192 1.00 90.81 156 ILE A N 1
ATOM 1239 C CA . ILE A 1 156 ? 21.863 -0.257 -7.278 1.00 90.81 156 ILE A CA 1
ATOM 1240 C C . ILE A 1 156 ? 20.547 -0.656 -7.935 1.00 90.81 156 ILE A C 1
ATOM 1242 O O . ILE A 1 156 ? 20.407 -1.734 -8.511 1.00 90.81 156 ILE A O 1
ATOM 1246 N N . MET A 1 157 ? 19.589 0.265 -7.907 1.00 92.25 157 MET A N 1
ATOM 1247 C CA . MET A 1 157 ? 18.237 0.089 -8.441 1.00 92.25 157 MET A CA 1
ATOM 1248 C C . MET A 1 157 ? 18.216 -0.457 -9.882 1.00 92.25 157 MET A C 1
ATOM 1250 O O . MET A 1 157 ? 17.423 -1.334 -10.217 1.00 92.25 157 MET A O 1
ATOM 1254 N N . GLY A 1 158 ? 19.110 0.025 -10.753 1.00 90.12 158 GLY A N 1
ATOM 1255 C CA . GLY A 1 158 ? 19.202 -0.445 -12.140 1.00 90.12 158 GLY A CA 1
ATOM 1256 C C . GLY A 1 158 ? 19.644 -1.909 -12.278 1.00 90.12 158 GLY A C 1
ATOM 1257 O O . GLY A 1 158 ? 19.224 -2.593 -13.213 1.00 90.12 158 GLY A O 1
ATOM 1258 N N . GLU A 1 159 ? 20.462 -2.404 -11.351 1.00 91.06 159 GLU A N 1
ATOM 1259 C CA . GLU A 1 159 ? 20.918 -3.797 -11.310 1.00 91.06 159 GLU A CA 1
ATOM 1260 C C . GLU A 1 159 ? 19.827 -4.720 -10.783 1.00 91.06 159 GLU A C 1
ATOM 1262 O O . GLU A 1 159 ? 19.562 -5.753 -11.399 1.00 91.06 159 GLU A O 1
ATOM 1267 N N . PHE A 1 160 ? 19.138 -4.309 -9.714 1.00 92.94 160 PHE A N 1
ATOM 1268 C CA . PHE A 1 160 ? 17.975 -5.020 -9.187 1.00 92.94 160 PHE A CA 1
ATOM 1269 C C . PHE A 1 160 ? 16.919 -5.227 -10.277 1.00 92.94 160 PHE A C 1
ATOM 1271 O O . PHE A 1 160 ? 16.490 -6.352 -10.536 1.00 92.94 160 PHE A O 1
ATOM 1278 N N . ARG A 1 161 ? 16.565 -4.153 -10.991 1.00 92.44 161 ARG A N 1
ATOM 1279 C CA . ARG A 1 161 ? 15.588 -4.202 -12.086 1.00 92.44 161 ARG A CA 1
ATOM 1280 C C . ARG A 1 161 ? 16.008 -5.158 -13.199 1.00 92.44 161 ARG A C 1
ATOM 1282 O O . ARG A 1 161 ? 15.200 -5.951 -13.677 1.00 92.44 161 ARG A O 1
ATOM 1289 N N . ARG A 1 162 ? 17.282 -5.116 -13.603 1.00 89.81 162 ARG A N 1
ATOM 1290 C CA . ARG A 1 162 ? 17.832 -6.028 -14.620 1.00 89.81 162 ARG A CA 1
ATOM 1291 C C . ARG A 1 162 ? 17.749 -7.485 -14.167 1.00 89.81 162 ARG A C 1
ATOM 1293 O O . ARG A 1 162 ? 17.382 -8.343 -14.971 1.00 89.81 162 ARG A O 1
ATOM 1300 N N . ALA A 1 163 ? 18.073 -7.749 -12.903 1.00 90.50 163 ALA A N 1
ATOM 1301 C CA . ALA A 1 163 ? 18.016 -9.087 -12.340 1.00 90.50 163 ALA A CA 1
ATOM 1302 C C . ALA A 1 163 ? 16.580 -9.627 -12.313 1.00 90.50 163 ALA A C 1
ATOM 1304 O O . ALA A 1 163 ? 16.343 -10.729 -12.806 1.00 90.50 163 ALA A O 1
ATOM 1305 N N . CYS A 1 164 ? 15.623 -8.823 -11.840 1.00 91.38 164 CYS A N 1
ATOM 1306 C CA . CYS A 1 164 ? 14.213 -9.205 -11.777 1.00 91.38 164 CYS A CA 1
ATOM 1307 C C . CYS A 1 164 ? 13.644 -9.512 -13.164 1.00 91.38 164 CYS A C 1
ATOM 1309 O O . CYS A 1 164 ? 13.119 -10.599 -13.365 1.00 91.38 164 CYS A O 1
ATOM 1311 N N . ARG A 1 165 ? 13.851 -8.636 -14.157 1.00 90.81 165 ARG A N 1
ATOM 1312 C CA . ARG A 1 165 ? 13.375 -8.865 -15.538 1.00 90.81 165 ARG A CA 1
ATOM 1313 C C . ARG A 1 165 ? 13.926 -10.136 -16.184 1.00 90.81 165 ARG A C 1
ATOM 1315 O O . ARG A 1 165 ? 13.297 -10.689 -17.078 1.00 90.81 165 ARG A O 1
ATOM 1322 N N . SER A 1 166 ? 15.124 -10.560 -15.784 1.00 88.50 166 SER A N 1
ATOM 1323 C CA . SER A 1 166 ? 15.791 -11.733 -16.362 1.00 88.50 166 SER A CA 1
ATOM 1324 C C . SER A 1 166 ? 15.348 -13.051 -15.725 1.00 88.50 166 SER A C 1
ATOM 1326 O O . SER A 1 166 ? 15.576 -14.107 -16.310 1.00 88.50 166 SER A O 1
ATOM 1328 N N . TYR A 1 167 ? 14.767 -13.002 -14.523 1.00 89.44 167 TYR A N 1
ATOM 1329 C CA . TYR A 1 167 ? 14.507 -14.181 -13.696 1.00 89.44 167 TYR A CA 1
ATOM 1330 C C . TYR A 1 167 ? 13.031 -14.340 -13.323 1.00 89.44 167 TYR A C 1
ATOM 1332 O O . TYR A 1 167 ? 12.479 -15.430 -13.452 1.00 89.44 167 TYR A O 1
ATOM 1340 N N . ALA A 1 168 ? 12.392 -13.259 -12.882 1.00 90.75 168 ALA A N 1
ATOM 1341 C CA . ALA A 1 168 ? 11.017 -13.252 -12.416 1.00 90.75 168 ALA A CA 1
ATOM 1342 C C . ALA A 1 168 ? 10.039 -12.959 -13.561 1.00 90.75 168 ALA A C 1
ATOM 1344 O O . ALA A 1 168 ? 10.372 -12.323 -14.563 1.00 90.75 168 ALA A O 1
ATOM 1345 N N . ARG A 1 169 ? 8.794 -13.402 -13.388 1.00 90.50 169 ARG A N 1
ATOM 1346 C CA . ARG A 1 169 ? 7.668 -13.037 -14.252 1.00 90.50 169 ARG A CA 1
ATOM 1347 C C . ARG A 1 169 ? 6.608 -12.357 -13.406 1.00 90.50 169 ARG A C 1
ATOM 1349 O O . ARG A 1 169 ? 6.366 -12.771 -12.277 1.00 90.50 169 ARG A O 1
ATOM 1356 N N . VAL A 1 170 ? 5.972 -11.329 -13.957 1.00 92.50 170 VAL A N 1
ATOM 1357 C CA . VAL A 1 170 ? 4.821 -10.708 -13.298 1.00 92.50 170 VAL A CA 1
ATOM 1358 C C . VAL A 1 170 ? 3.653 -11.687 -13.363 1.00 92.50 170 VAL A C 1
ATOM 1360 O O . VAL A 1 170 ? 3.309 -12.179 -14.440 1.00 92.50 170 VAL A O 1
ATOM 1363 N N . ARG A 1 171 ? 3.069 -11.999 -12.204 1.00 91.62 171 ARG A N 1
ATOM 1364 C CA . ARG A 1 171 ? 1.921 -12.908 -12.107 1.00 91.62 171 ARG A CA 1
ATOM 1365 C C . ARG A 1 171 ? 0.694 -12.306 -12.808 1.00 91.62 171 ARG A C 1
ATOM 1367 O O . ARG A 1 171 ? 0.549 -11.077 -12.824 1.00 91.62 171 ARG A O 1
ATOM 1374 N N . PRO A 1 172 ? -0.200 -13.133 -13.380 1.00 89.75 172 PRO A N 1
ATOM 1375 C CA . PRO A 1 172 ? -1.475 -12.641 -13.889 1.00 89.75 172 PRO A CA 1
ATOM 1376 C C . PRO A 1 172 ? -2.277 -11.966 -12.768 1.00 89.75 172 PRO A C 1
ATOM 1378 O O . PRO A 1 172 ? -2.024 -12.189 -11.579 1.00 89.75 172 PRO A O 1
ATOM 1381 N N . LEU A 1 173 ? -3.230 -11.118 -13.155 1.00 86.25 173 LEU A N 1
ATOM 1382 C CA . LEU A 1 173 ? -4.241 -10.651 -12.214 1.00 86.25 173 LEU A CA 1
ATOM 1383 C C . LEU A 1 173 ? -5.051 -11.863 -11.772 1.00 86.25 173 LEU A C 1
ATOM 1385 O O . LEU A 1 173 ? -5.599 -12.585 -12.604 1.00 86.25 173 LEU A O 1
ATOM 1389 N N . GLU A 1 174 ? -5.093 -12.095 -10.468 1.00 71.25 174 GLU A N 1
ATOM 1390 C CA . GLU A 1 174 ? -6.026 -13.051 -9.898 1.00 71.25 174 GLU A CA 1
ATOM 1391 C C . GLU A 1 174 ? -7.420 -12.473 -10.118 1.00 71.25 174 GLU A C 1
ATOM 1393 O O . GLU A 1 174 ? -7.786 -11.441 -9.554 1.00 71.25 174 GLU A O 1
ATOM 1398 N N . VAL A 1 175 ? -8.179 -13.099 -11.016 1.00 58.31 175 VAL A N 1
ATOM 1399 C CA . VAL A 1 175 ? -9.623 -12.898 -11.037 1.00 58.31 175 VAL A CA 1
ATOM 1400 C C . VAL A 1 175 ? -10.093 -13.482 -9.714 1.00 58.31 175 VAL A C 1
ATOM 1402 O O . VAL A 1 175 ? -9.735 -14.632 -9.446 1.00 58.31 175 VAL A O 1
ATOM 1405 N N . PRO A 1 176 ? -10.831 -12.735 -8.872 1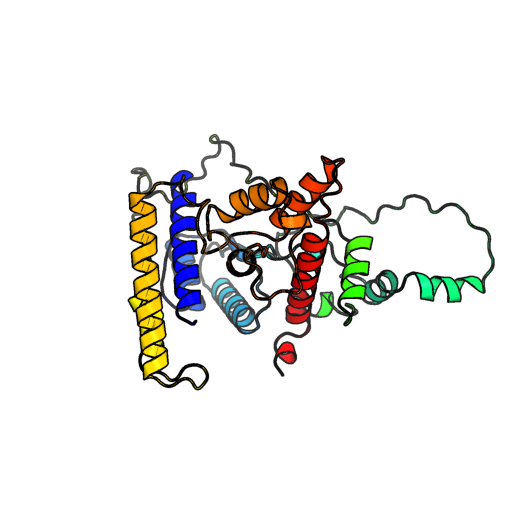.00 55.91 176 PRO A N 1
ATOM 1406 C CA . PRO A 1 176 ? -11.489 -13.353 -7.740 1.00 55.91 176 PRO A CA 1
ATOM 1407 C C . PRO A 1 176 ? -12.280 -14.515 -8.323 1.00 55.91 176 PRO A C 1
ATOM 1409 O O . PRO A 1 176 ? -13.202 -14.291 -9.110 1.00 55.91 176 PRO A O 1
ATOM 1412 N N . THR A 1 177 ? -11.875 -15.749 -8.030 1.00 41.94 177 THR A N 1
ATOM 1413 C CA . THR A 1 177 ? -12.771 -16.883 -8.179 1.00 41.94 177 THR A CA 1
ATOM 1414 C C . THR A 1 177 ? -13.901 -16.544 -7.237 1.00 41.94 177 THR A C 1
ATOM 1416 O O . THR A 1 177 ? -13.782 -16.734 -6.030 1.00 41.94 177 THR A O 1
ATOM 1419 N N . LEU A 1 178 ? -14.948 -15.922 -7.786 1.00 44.38 178 LEU A N 1
ATOM 1420 C CA . LEU A 1 178 ? -16.277 -16.043 -7.238 1.00 44.38 178 LEU A CA 1
ATOM 1421 C C . LEU A 1 178 ? -16.440 -17.543 -7.144 1.00 44.38 178 LEU A C 1
ATOM 1423 O O . LEU A 1 178 ? -16.545 -18.231 -8.160 1.00 44.38 178 LEU A O 1
ATOM 1427 N N . VAL A 1 179 ? -16.256 -18.041 -5.930 1.00 42.78 179 VAL A N 1
ATOM 1428 C CA . VAL A 1 179 ? -16.631 -19.388 -5.586 1.00 42.78 179 VAL A CA 1
ATOM 1429 C C . VAL A 1 179 ? -18.060 -19.480 -6.099 1.00 42.78 179 VAL A C 1
ATOM 1431 O O . VAL A 1 179 ? -18.878 -18.631 -5.743 1.00 42.78 179 VAL A O 1
ATOM 1434 N N . ASP A 1 180 ? -18.296 -20.371 -7.066 1.00 37.53 180 ASP A N 1
ATOM 1435 C CA . ASP A 1 180 ? -19.599 -20.523 -7.702 1.00 37.53 180 ASP A CA 1
ATOM 1436 C C . ASP A 1 180 ? -20.678 -20.422 -6.620 1.00 37.53 180 ASP A C 1
ATOM 1438 O O . ASP A 1 180 ? -20.523 -21.027 -5.558 1.00 37.53 180 ASP A O 1
ATOM 1442 N N . ASN A 1 181 ? -21.770 -19.693 -6.875 1.00 44.28 181 ASN A N 1
ATOM 1443 C CA . ASN A 1 181 ? -22.918 -19.530 -5.961 1.00 44.28 181 ASN A CA 1
ATOM 1444 C C . ASN A 1 181 ? -23.541 -20.873 -5.478 1.00 44.28 181 ASN A C 1
ATOM 1446 O O . ASN A 1 181 ? -24.575 -20.884 -4.817 1.00 44.28 181 ASN A O 1
ATOM 1450 N N . SER A 1 182 ? -22.956 -22.015 -5.849 1.00 42.97 182 SER A N 1
ATOM 1451 C CA . SER A 1 182 ? -23.196 -23.355 -5.322 1.00 42.97 182 SER A CA 1
ATOM 1452 C C . SER A 1 182 ? -22.437 -23.687 -4.030 1.00 42.97 182 SER A C 1
ATOM 1454 O O . SER A 1 182 ? -22.767 -24.689 -3.396 1.00 42.97 182 SER A O 1
ATOM 1456 N N . SER A 1 183 ? -21.421 -22.913 -3.644 1.00 43.03 183 SER A N 1
ATOM 1457 C CA . SER A 1 183 ? -20.694 -23.118 -2.391 1.00 43.03 183 SER A CA 1
ATOM 1458 C C . SER A 1 183 ? -21.377 -22.354 -1.270 1.00 43.03 183 SER A C 1
ATOM 1460 O O . SER A 1 183 ? -21.584 -21.149 -1.342 1.00 43.03 183 SER A O 1
ATOM 1462 N N . SER A 1 184 ? -21.723 -23.080 -0.218 1.00 48.78 184 SER A N 1
ATOM 1463 C CA . SER A 1 184 ? -22.352 -22.627 1.020 1.00 48.78 184 SER A CA 1
ATOM 1464 C C . SER A 1 184 ? -21.447 -21.731 1.886 1.00 48.78 184 SER A C 1
ATOM 1466 O O . SER A 1 184 ? -21.390 -21.912 3.101 1.00 48.78 184 SER A O 1
ATOM 1468 N N . GLU A 1 185 ? -20.692 -20.812 1.288 1.00 55.72 185 GLU A N 1
ATOM 1469 C CA . GLU A 1 185 ? -19.915 -19.813 2.019 1.00 55.72 185 GLU A CA 1
ATOM 1470 C C . GLU A 1 185 ? -20.826 -18.620 2.312 1.00 55.72 185 GLU A C 1
ATOM 1472 O O . GLU A 1 185 ? -21.212 -17.869 1.419 1.00 55.72 185 GLU A O 1
ATOM 1477 N N . LYS A 1 186 ? -21.238 -18.491 3.576 1.00 62.78 186 LYS A N 1
ATOM 1478 C CA . LYS A 1 186 ? -22.034 -17.357 4.046 1.00 62.78 186 LYS A CA 1
ATOM 1479 C C . LYS A 1 186 ? -21.100 -16.201 4.373 1.00 62.78 186 LYS A C 1
ATOM 1481 O O . LYS A 1 186 ? -20.169 -16.365 5.161 1.00 62.78 186 LYS A O 1
ATOM 1486 N N . TYR A 1 187 ? -21.368 -15.041 3.796 1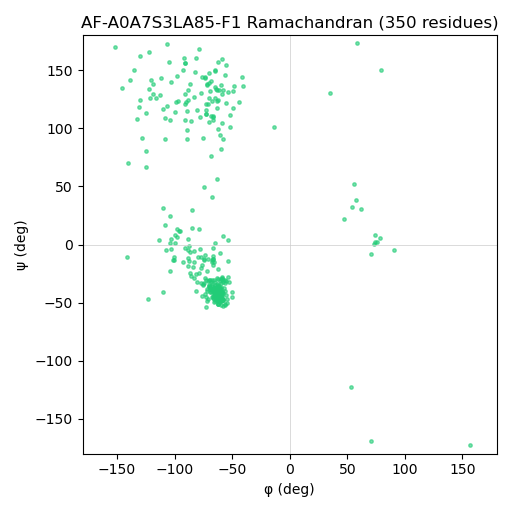.00 70.00 187 TYR A N 1
ATOM 1487 C CA . TYR A 1 187 ? -20.665 -13.810 4.128 1.00 70.00 187 TYR A CA 1
ATOM 1488 C C . TYR A 1 187 ? -21.407 -13.053 5.230 1.00 70.00 187 TYR A C 1
ATOM 1490 O O . TYR A 1 187 ? -22.584 -13.294 5.487 1.00 70.00 187 TYR A O 1
ATOM 1498 N N . ILE A 1 188 ? -20.707 -12.140 5.902 1.00 67.88 188 ILE A N 1
ATOM 1499 C CA . ILE A 1 188 ? -21.348 -11.204 6.830 1.00 67.88 188 ILE A CA 1
ATOM 1500 C C . ILE A 1 188 ? -22.168 -10.232 5.977 1.00 67.88 188 ILE A C 1
ATOM 1502 O O . ILE A 1 188 ? -21.582 -9.373 5.322 1.00 67.88 188 ILE A O 1
ATOM 1506 N N . ASP A 1 189 ? -23.490 -10.384 5.964 1.00 61.66 189 ASP A N 1
ATOM 1507 C CA . ASP A 1 189 ? -24.432 -9.472 5.308 1.00 61.66 189 ASP A CA 1
ATOM 1508 C C . ASP A 1 189 ? -25.371 -8.882 6.370 1.00 61.66 189 ASP A C 1
ATOM 1510 O O . ASP A 1 189 ? -25.953 -9.613 7.169 1.00 61.66 189 ASP A O 1
ATOM 1514 N N . GLU A 1 190 ? -25.519 -7.554 6.384 1.00 56.19 190 GLU A N 1
ATOM 1515 C CA . GLU A 1 190 ? -26.485 -6.852 7.246 1.00 56.19 190 GLU A CA 1
ATOM 1516 C C . GLU A 1 190 ? -27.941 -7.248 6.929 1.00 56.19 190 GLU A C 1
ATOM 1518 O O . GLU A 1 190 ? -28.814 -7.048 7.770 1.00 56.19 190 GLU A O 1
ATOM 1523 N N . ASN A 1 191 ? -28.210 -7.780 5.728 1.00 53.88 191 ASN A N 1
ATOM 1524 C CA . ASN A 1 191 ? -29.556 -8.091 5.238 1.00 53.88 191 ASN A CA 1
ATOM 1525 C C . ASN A 1 191 ? -29.911 -9.587 5.277 1.00 53.88 191 ASN A C 1
ATOM 1527 O O . ASN A 1 191 ? -31.000 -9.950 4.827 1.00 53.88 191 ASN A O 1
ATOM 1531 N N . ASP A 1 192 ? -29.016 -10.459 5.756 1.00 54.00 192 ASP A N 1
ATOM 1532 C CA . ASP A 1 192 ? -29.310 -11.891 5.863 1.00 54.00 192 ASP A CA 1
ATOM 1533 C C . ASP A 1 192 ? -29.946 -12.214 7.225 1.00 54.00 192 ASP A C 1
ATOM 1535 O O . ASP A 1 192 ? -29.264 -12.406 8.233 1.00 54.00 192 ASP A O 1
ATOM 1539 N N . ASP A 1 193 ? -31.278 -12.320 7.236 1.00 50.12 193 ASP A N 1
ATOM 1540 C CA . ASP A 1 193 ? -32.090 -12.732 8.392 1.00 50.12 193 ASP A CA 1
ATOM 1541 C C . ASP A 1 193 ? -31.761 -14.164 8.893 1.00 50.12 193 ASP A C 1
ATOM 1543 O O . ASP A 1 193 ? -32.283 -14.602 9.921 1.00 50.12 193 ASP A O 1
ATOM 1547 N N . HIS A 1 194 ? -30.922 -14.932 8.177 1.00 47.59 194 HIS A N 1
ATOM 1548 C CA . HIS A 1 194 ? -30.562 -16.317 8.505 1.00 47.59 194 HIS A CA 1
ATOM 1549 C C . HIS A 1 194 ? -29.209 -16.497 9.209 1.00 47.59 194 HIS A C 1
ATOM 1551 O O . HIS A 1 194 ? -28.767 -17.643 9.394 1.00 47.59 194 HIS A O 1
ATOM 1557 N N . ILE A 1 195 ? -28.547 -15.412 9.617 1.00 48.59 195 ILE A N 1
ATOM 1558 C CA . ILE A 1 195 ? -27.358 -15.478 10.468 1.00 48.59 195 ILE A CA 1
ATOM 1559 C C . ILE A 1 195 ? -27.740 -14.986 11.870 1.00 48.59 195 ILE A C 1
ATOM 1561 O O . ILE A 1 195 ? -27.894 -13.795 12.106 1.00 48.59 195 ILE A O 1
ATOM 1565 N N . ASP A 1 196 ? -27.805 -15.912 12.830 1.00 45.16 196 ASP A N 1
ATOM 1566 C CA . ASP A 1 196 ? -27.970 -15.668 14.280 1.00 45.16 196 ASP A CA 1
ATOM 1567 C C . ASP A 1 196 ? -26.873 -14.771 14.912 1.00 45.16 196 ASP A C 1
ATOM 1569 O O . ASP A 1 196 ? -26.829 -14.574 16.126 1.00 45.16 196 ASP A O 1
ATOM 1573 N N . ASN A 1 197 ? -25.980 -14.189 14.112 1.00 51.16 197 ASN A N 1
ATOM 1574 C CA . ASN A 1 197 ? -24.899 -13.337 14.569 1.00 51.16 197 ASN A CA 1
ATOM 1575 C C . ASN A 1 197 ? -25.199 -11.887 14.187 1.00 51.16 197 ASN A C 1
ATOM 1577 O O . ASN A 1 197 ? -24.791 -11.407 13.133 1.00 51.16 197 ASN A O 1
ATOM 1581 N N . ASN A 1 198 ? -25.865 -11.181 15.101 1.00 58.69 198 ASN A N 1
ATOM 1582 C CA . ASN A 1 198 ? -26.013 -9.723 15.148 1.00 58.69 198 ASN A CA 1
ATOM 1583 C C . ASN A 1 198 ? -24.638 -9.027 15.330 1.00 58.69 198 ASN A C 1
ATOM 1585 O O . ASN A 1 198 ? -24.397 -8.322 16.313 1.00 58.69 198 ASN A O 1
ATOM 1589 N N . ILE A 1 199 ? -23.682 -9.294 14.435 1.00 71.50 199 ILE A N 1
ATOM 1590 C CA . ILE A 1 199 ? -22.337 -8.723 14.474 1.00 71.50 199 ILE A CA 1
ATOM 1591 C C . ILE A 1 199 ? -22.447 -7.307 13.944 1.00 71.50 199 ILE A C 1
ATOM 1593 O O . ILE A 1 199 ? -22.631 -7.081 12.754 1.00 71.50 199 ILE A O 1
ATOM 1597 N N . ASN A 1 200 ? -22.285 -6.336 14.837 1.00 81.31 200 ASN A N 1
ATOM 1598 C CA . ASN A 1 200 ? -22.267 -4.936 14.452 1.00 81.31 200 ASN A CA 1
ATOM 1599 C C . ASN A 1 200 ? -21.057 -4.667 13.525 1.00 81.31 200 ASN A C 1
ATOM 1601 O O . ASN A 1 200 ? -19.906 -4.800 13.976 1.00 81.31 200 ASN A O 1
ATOM 1605 N N . PRO A 1 201 ? -21.263 -4.250 12.261 1.00 80.88 201 PRO A N 1
ATOM 1606 C CA . PRO A 1 201 ? -20.172 -3.958 11.333 1.00 80.88 201 PRO A CA 1
ATOM 1607 C C . PRO A 1 201 ? -19.336 -2.750 11.765 1.00 80.88 201 PRO A C 1
ATOM 1609 O O . PRO A 1 201 ? -18.203 -2.580 11.319 1.00 80.88 201 PRO A O 1
ATOM 1612 N N . GLY A 1 202 ? -19.838 -1.941 12.697 1.00 84.50 202 GLY A N 1
ATOM 1613 C CA . GLY A 1 202 ? -19.168 -0.761 13.216 1.00 84.50 202 GLY A CA 1
ATOM 1614 C C . GLY A 1 202 ? -19.302 0.430 12.272 1.00 84.50 202 GLY A C 1
ATOM 1615 O O . GLY A 1 202 ? -19.406 0.300 11.049 1.00 84.50 202 GLY A O 1
ATOM 1616 N N . LEU A 1 203 ? -19.294 1.628 12.845 1.00 88.12 203 LEU A N 1
ATOM 1617 C CA . LEU A 1 203 ? -19.353 2.865 12.075 1.00 88.12 203 LEU A CA 1
ATOM 1618 C C . LEU A 1 203 ? -17.959 3.245 11.565 1.00 88.12 203 LEU A C 1
ATOM 1620 O O . LEU A 1 203 ? -16.946 2.973 12.212 1.00 88.12 203 LEU A O 1
ATOM 1624 N N . LEU A 1 204 ? -17.919 3.882 10.394 1.00 87.69 204 LEU A N 1
ATOM 1625 C CA . LEU A 1 204 ? -16.711 4.549 9.917 1.00 87.69 204 LEU A CA 1
ATOM 1626 C C . LEU A 1 204 ? -16.378 5.699 10.883 1.00 87.69 204 LEU A C 1
ATOM 1628 O O . LEU A 1 204 ? -17.287 6.457 11.228 1.00 87.69 204 LEU A O 1
ATOM 1632 N N . PRO A 1 205 ? -15.112 5.852 11.310 1.00 90.06 205 PRO A N 1
ATOM 1633 C CA . PRO A 1 205 ? -14.723 6.998 12.119 1.00 90.06 205 PRO A CA 1
ATOM 1634 C C . PRO A 1 205 ? -14.876 8.288 11.309 1.00 90.06 205 PRO A C 1
ATOM 1636 O O . PRO A 1 205 ? -14.733 8.294 10.084 1.00 90.06 205 PRO A O 1
ATOM 1639 N N . THR A 1 206 ? -15.155 9.391 11.993 1.00 90.06 206 THR A N 1
ATOM 1640 C CA . THR A 1 206 ? -15.280 10.699 11.341 1.00 90.06 206 THR A CA 1
ATOM 1641 C C . THR A 1 206 ? -13.909 11.334 11.095 1.00 90.06 206 THR A C 1
ATOM 1643 O O . THR A 1 206 ? -12.902 10.963 11.709 1.00 90.06 206 THR A O 1
ATOM 1646 N N . MET A 1 207 ? -13.845 12.309 10.182 1.00 87.75 207 MET A N 1
ATOM 1647 C CA . MET A 1 207 ? -12.608 13.065 9.948 1.00 87.75 207 MET A CA 1
ATOM 1648 C C . MET A 1 207 ? -12.155 13.791 11.216 1.00 87.75 207 MET A C 1
ATOM 1650 O O . MET A 1 207 ? -10.959 13.862 11.499 1.00 87.75 207 MET A O 1
ATOM 1654 N N . GLU A 1 208 ? -13.111 14.293 11.986 1.00 89.31 208 GLU A N 1
ATOM 1655 C CA . GLU A 1 208 ? -12.927 14.963 13.262 1.00 89.31 208 GLU A CA 1
ATOM 1656 C C . GLU A 1 208 ? -12.295 14.000 14.278 1.00 89.31 208 GLU A C 1
ATOM 1658 O O . GLU A 1 208 ? -11.257 14.311 14.851 1.00 89.31 208 GLU A O 1
ATOM 1663 N N . GLU A 1 209 ? -12.817 12.778 14.415 1.00 89.81 209 GLU A N 1
ATOM 1664 C CA . GLU A 1 209 ? -12.259 11.764 15.321 1.00 89.81 209 GLU A CA 1
ATOM 1665 C C . GLU A 1 209 ? -10.834 11.319 14.963 1.00 89.81 209 GLU A C 1
ATOM 1667 O O . GLU A 1 209 ? -10.046 10.986 15.854 1.00 89.81 209 GLU A O 1
ATOM 1672 N N . LEU A 1 210 ? -10.501 11.266 13.668 1.00 87.12 210 LEU A N 1
ATOM 1673 C CA . LEU A 1 210 ? -9.166 10.876 13.201 1.00 87.12 210 LEU A CA 1
ATOM 1674 C C . LEU A 1 210 ? -8.135 12.001 13.321 1.00 87.12 210 LEU A C 1
ATOM 1676 O O . LEU A 1 210 ? -6.933 11.724 13.360 1.00 87.12 210 LEU A O 1
ATOM 1680 N N . THR A 1 211 ? -8.585 13.255 13.327 1.00 87.50 211 THR A N 1
ATOM 1681 C CA . THR A 1 211 ? -7.719 14.439 13.402 1.00 87.50 211 THR A CA 1
ATOM 1682 C C . THR A 1 211 ? -7.658 15.047 14.801 1.00 87.50 211 THR A C 1
ATOM 1684 O O . THR A 1 211 ? -6.731 15.799 15.087 1.00 87.50 211 THR A O 1
ATOM 1687 N N . ASP A 1 212 ? -8.554 14.660 15.70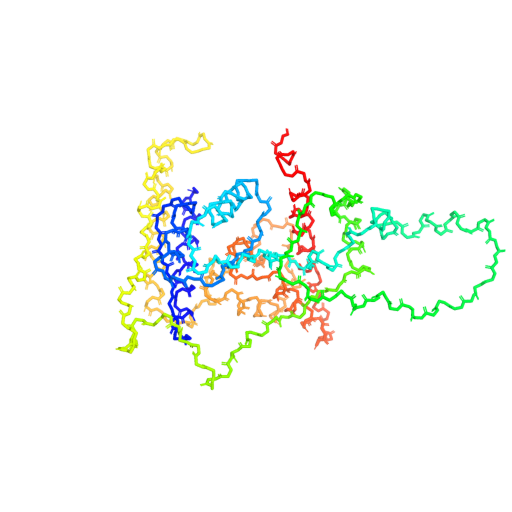6 1.00 87.94 212 ASP A N 1
ATOM 1688 C CA . ASP A 1 212 ? -8.547 15.083 17.108 1.00 87.94 212 ASP A CA 1
ATOM 1689 C C . ASP A 1 212 ? -7.177 14.906 17.802 1.00 87.94 212 ASP A C 1
ATOM 1691 O O . ASP A 1 212 ? -6.676 15.879 18.368 1.00 87.94 212 ASP A O 1
ATOM 1695 N N . PRO A 1 213 ? -6.456 13.767 17.660 1.00 87.75 213 PRO A N 1
ATOM 1696 C CA . PRO A 1 213 ? -5.173 13.576 18.345 1.00 87.75 213 PRO A CA 1
ATOM 1697 C C . PRO A 1 213 ? -4.046 14.507 17.877 1.00 87.75 213 PRO A C 1
ATOM 1699 O O . PRO A 1 213 ? -3.019 14.607 18.545 1.00 87.75 213 PRO A O 1
ATOM 1702 N N . ILE A 1 214 ? -4.187 15.127 16.701 1.00 86.38 214 ILE A N 1
ATOM 1703 C CA . ILE A 1 214 ? -3.186 16.042 16.130 1.00 86.38 214 ILE A CA 1
ATOM 1704 C C . ILE A 1 214 ? -3.584 17.515 16.286 1.00 86.38 214 ILE A C 1
ATOM 1706 O O . ILE A 1 214 ? -2.800 18.393 15.928 1.00 86.38 214 ILE A O 1
ATOM 1710 N N . ARG A 1 215 ? -4.777 17.797 16.822 1.00 86.31 215 ARG A N 1
ATOM 1711 C CA . ARG A 1 215 ? -5.268 19.158 17.041 1.00 86.31 215 ARG A CA 1
ATOM 1712 C C . ARG A 1 215 ? -4.514 19.808 18.196 1.00 86.31 215 ARG A C 1
ATOM 1714 O O . ARG A 1 215 ? -4.257 19.172 19.215 1.00 86.31 215 ARG A O 1
ATOM 1721 N N . GLY A 1 216 ? -4.124 21.072 18.045 1.00 84.19 216 GLY A N 1
ATOM 1722 C CA . GLY A 1 216 ? -3.353 21.767 19.081 1.00 84.19 216 GLY A CA 1
ATOM 1723 C C . GLY A 1 216 ? -1.877 21.341 19.194 1.00 84.19 216 GLY A C 1
ATOM 1724 O O . GLY A 1 216 ? -1.162 21.852 20.057 1.00 84.19 216 GLY A O 1
ATOM 1725 N N . VAL A 1 217 ? -1.397 20.433 18.335 1.00 87.19 217 VAL A N 1
ATOM 1726 C CA . VAL A 1 217 ? -0.012 19.936 18.338 1.00 87.19 217 VAL A CA 1
ATOM 1727 C C . VAL A 1 217 ? 0.779 20.589 17.204 1.00 87.19 217 VAL A C 1
ATOM 1729 O O . VAL A 1 217 ? 0.284 20.753 16.092 1.00 87.19 217 VAL A O 1
ATOM 1732 N N . SER A 1 218 ? 2.039 20.953 17.461 1.00 85.12 218 SER A N 1
ATOM 1733 C CA . SER A 1 218 ? 2.953 21.366 16.390 1.00 85.12 218 SER A CA 1
ATOM 1734 C C . SER A 1 218 ? 3.371 20.140 15.579 1.00 85.12 218 SER A C 1
ATOM 1736 O O . SER A 1 218 ? 4.069 19.256 16.080 1.00 85.12 218 SER A O 1
ATOM 1738 N N . LEU A 1 219 ? 2.934 20.077 14.322 1.00 81.94 219 LEU A N 1
ATOM 1739 C CA . LEU A 1 219 ? 3.250 18.978 13.417 1.00 81.94 219 LEU A CA 1
ATOM 1740 C C . LEU A 1 219 ? 4.432 19.361 12.519 1.00 81.94 219 LEU A C 1
ATOM 1742 O O . LEU A 1 219 ? 4.364 20.355 11.803 1.00 81.94 219 LEU A O 1
ATOM 1746 N N . LEU A 1 220 ? 5.513 18.571 12.531 1.00 82.56 220 LEU A N 1
ATOM 1747 C CA . LEU A 1 220 ? 6.703 18.786 11.683 1.00 82.56 220 LEU A CA 1
ATOM 1748 C C . LEU A 1 220 ? 7.319 20.199 11.811 1.00 82.56 220 LEU A C 1
ATOM 1750 O O . LEU A 1 220 ? 7.850 20.744 10.847 1.00 82.56 220 LEU A O 1
ATOM 1754 N N . GLY A 1 221 ? 7.233 20.804 13.000 1.00 84.19 221 GLY A N 1
ATOM 1755 C CA . GLY A 1 221 ? 7.735 22.158 13.259 1.00 84.19 221 GLY A CA 1
ATOM 1756 C C . GLY A 1 221 ? 6.830 23.284 12.745 1.00 84.19 221 GLY A C 1
ATOM 1757 O O . GLY A 1 221 ? 7.204 24.452 12.841 1.00 84.19 221 GLY A O 1
ATOM 1758 N N . LEU A 1 222 ? 5.639 22.967 12.226 1.00 87.06 222 LEU A N 1
ATOM 1759 C CA . LEU A 1 222 ? 4.646 23.970 11.855 1.00 87.06 222 LEU A CA 1
ATOM 1760 C C . LEU A 1 222 ? 3.997 24.582 13.105 1.00 87.06 222 LEU A C 1
ATOM 1762 O O . LEU A 1 222 ? 3.749 23.869 14.086 1.00 87.06 222 LEU A O 1
ATOM 1766 N N . PRO A 1 223 ? 3.665 25.886 13.084 1.00 91.88 223 PRO A N 1
ATOM 1767 C CA . PRO A 1 223 ? 2.876 26.498 14.141 1.00 91.88 223 PRO A CA 1
ATOM 1768 C C . PRO A 1 223 ? 1.541 25.770 14.328 1.00 91.88 223 PRO A C 1
ATOM 1770 O O . PRO A 1 223 ? 0.922 25.315 13.361 1.00 91.88 223 PRO A O 1
ATOM 1773 N N . VAL A 1 224 ? 1.069 25.711 15.573 1.00 91.31 224 VAL A N 1
ATOM 1774 C CA . VAL A 1 224 ? -0.219 25.085 15.919 1.00 91.31 224 VAL A CA 1
ATOM 1775 C C . VAL A 1 224 ? -1.366 25.707 15.119 1.00 91.31 224 VAL A C 1
ATOM 1777 O O . VAL A 1 224 ? -2.189 24.989 14.568 1.00 91.31 224 VAL A O 1
ATOM 1780 N N . THR A 1 225 ? -1.353 27.030 14.939 1.00 92.69 225 THR A N 1
ATOM 1781 C CA . THR A 1 225 ? -2.360 27.759 14.150 1.00 92.69 225 THR A CA 1
ATOM 1782 C C . THR A 1 225 ? -2.441 27.289 12.699 1.00 92.69 225 THR A C 1
ATOM 1784 O O . THR A 1 225 ? -3.533 27.150 12.158 1.00 92.69 225 THR A O 1
ATOM 1787 N N . VAL A 1 226 ? -1.295 27.018 12.068 1.00 89.31 226 VAL A N 1
ATOM 1788 C CA . VAL A 1 226 ? -1.231 26.508 10.692 1.00 89.31 226 VAL A CA 1
ATOM 1789 C C . VAL A 1 226 ? -1.693 25.054 10.647 1.00 89.31 226 VAL A C 1
ATOM 1791 O O . VAL A 1 226 ? -2.419 24.668 9.736 1.00 89.31 226 VAL A O 1
ATOM 1794 N N . THR A 1 227 ? -1.311 24.253 11.642 1.00 87.62 227 THR A N 1
ATOM 1795 C CA . THR A 1 227 ? -1.719 22.844 11.737 1.00 87.62 227 THR A CA 1
ATOM 1796 C C . THR A 1 227 ? -3.238 22.722 11.871 1.00 87.62 227 THR A C 1
ATOM 1798 O O . THR A 1 227 ? -3.856 21.976 11.114 1.00 87.62 227 THR A O 1
ATOM 1801 N N . ASP A 1 228 ? -3.851 23.518 12.747 1.00 89.44 228 ASP A N 1
ATOM 1802 C CA . ASP A 1 228 ? -5.304 23.539 12.928 1.00 89.44 228 ASP A CA 1
ATOM 1803 C C . ASP A 1 228 ? -6.023 24.033 11.658 1.00 89.44 228 ASP A C 1
ATOM 1805 O O . ASP A 1 228 ? -6.995 23.419 11.225 1.00 89.44 228 ASP A O 1
ATOM 1809 N N . GLN A 1 229 ? -5.498 25.061 10.976 1.00 90.19 229 GLN A N 1
ATOM 1810 C CA . GLN A 1 229 ? -6.038 25.506 9.681 1.00 90.19 229 GLN A CA 1
ATOM 1811 C C . GLN A 1 229 ? -5.962 24.421 8.599 1.00 90.19 229 GLN A C 1
ATOM 1813 O O . GLN A 1 229 ? -6.868 24.304 7.772 1.00 90.19 229 GLN A O 1
ATOM 1818 N N . LEU A 1 230 ? -4.886 23.630 8.565 1.00 87.50 230 LEU A N 1
ATOM 1819 C CA . LEU A 1 230 ? -4.757 22.509 7.632 1.00 87.50 230 LEU A CA 1
ATOM 1820 C C . LEU A 1 230 ? -5.783 21.412 7.934 1.00 87.50 230 LEU A C 1
ATOM 1822 O O . LEU A 1 230 ? -6.371 20.859 7.004 1.00 87.50 230 LEU A O 1
ATOM 1826 N N . ILE A 1 231 ? -6.020 21.121 9.215 1.00 88.81 231 ILE A N 1
ATOM 1827 C CA . ILE A 1 231 ? -7.042 20.167 9.656 1.00 88.81 231 ILE A CA 1
ATOM 1828 C C . ILE A 1 231 ? -8.433 20.652 9.231 1.00 88.81 231 ILE A C 1
ATOM 1830 O O . ILE A 1 231 ? -9.152 19.912 8.558 1.00 88.81 231 ILE A O 1
ATOM 1834 N N . ASP A 1 232 ? -8.779 21.904 9.530 1.00 89.62 232 ASP A N 1
ATOM 1835 C CA . ASP A 1 232 ? -10.090 22.476 9.209 1.00 89.62 232 ASP A CA 1
ATOM 1836 C C . ASP A 1 232 ? -10.339 22.508 7.691 1.00 89.62 232 ASP A C 1
ATOM 1838 O O . ASP A 1 232 ? -11.420 22.148 7.216 1.00 89.62 232 ASP A O 1
ATOM 1842 N N . ASN A 1 233 ? -9.321 22.860 6.898 1.00 87.88 233 ASN A N 1
ATOM 1843 C CA . ASN A 1 233 ? -9.411 22.812 5.439 1.00 87.88 233 ASN A CA 1
ATOM 1844 C C . ASN A 1 233 ? -9.598 21.383 4.915 1.00 87.88 233 ASN A C 1
ATOM 1846 O O . ASN A 1 233 ? -10.403 21.172 4.007 1.00 87.88 233 ASN A O 1
ATOM 1850 N N . ALA A 1 234 ? -8.894 20.398 5.476 1.00 84.50 234 ALA A N 1
ATOM 1851 C CA . ALA A 1 234 ? -9.035 19.005 5.065 1.00 84.50 234 ALA A CA 1
ATOM 1852 C C . ALA A 1 234 ? -10.426 18.440 5.392 1.00 84.50 234 ALA A C 1
ATOM 1854 O O . ALA A 1 234 ? -11.010 17.757 4.549 1.00 84.50 234 ALA A O 1
ATOM 1855 N N . ILE A 1 235 ? -10.973 18.765 6.570 1.00 87.56 235 ILE A N 1
ATOM 1856 C CA . ILE A 1 235 ? -12.346 18.420 6.966 1.00 87.56 235 ILE A CA 1
ATOM 1857 C C . ILE A 1 235 ? -13.344 19.055 5.990 1.00 87.56 235 ILE A C 1
ATOM 1859 O O . ILE A 1 235 ? -14.202 18.365 5.438 1.00 87.56 235 ILE A O 1
ATOM 1863 N N . ARG A 1 236 ? -13.190 20.353 5.696 1.00 87.06 236 ARG A N 1
ATOM 1864 C CA . ARG A 1 236 ? -14.055 21.064 4.743 1.00 87.06 236 ARG A CA 1
ATOM 1865 C C . ARG A 1 236 ? -14.025 20.427 3.353 1.00 87.06 236 ARG A C 1
ATOM 1867 O O . ARG A 1 236 ? -15.081 20.197 2.770 1.00 87.06 236 ARG A O 1
ATOM 1874 N N . MET A 1 237 ? -12.835 20.133 2.825 1.00 81.44 237 MET A N 1
ATOM 1875 C CA . MET A 1 237 ? -12.680 19.506 1.507 1.00 81.44 237 MET A CA 1
ATOM 1876 C C . MET A 1 237 ? -13.286 18.101 1.456 1.00 81.44 237 MET A C 1
ATOM 1878 O O . MET A 1 237 ? -13.856 17.723 0.435 1.00 81.44 237 MET A O 1
ATOM 1882 N N . TYR A 1 238 ? -13.179 17.330 2.541 1.00 82.25 238 TYR A N 1
ATOM 1883 C CA . TYR A 1 238 ? -13.807 16.015 2.634 1.00 82.25 238 TYR A CA 1
ATOM 1884 C C . TYR A 1 238 ? -15.334 16.117 2.533 1.00 82.25 238 TYR A C 1
ATOM 1886 O O . TYR A 1 238 ? -15.929 15.474 1.669 1.00 82.25 238 TYR A O 1
ATOM 1894 N N . HIS A 1 239 ? -15.960 16.981 3.338 1.00 84.50 239 HIS A N 1
ATOM 1895 C CA . HIS A 1 239 ? -17.417 17.171 3.316 1.00 84.50 239 HIS A CA 1
ATOM 1896 C C . HIS A 1 239 ? -17.920 17.690 1.961 1.00 84.50 239 HIS A C 1
ATOM 1898 O O . HIS A 1 239 ? -18.923 17.194 1.452 1.00 84.50 239 HIS A O 1
ATOM 1904 N N . GLN A 1 240 ? -17.189 18.613 1.325 1.00 81.81 240 GLN A N 1
ATOM 1905 C CA . GLN A 1 240 ? -17.510 19.097 -0.026 1.00 81.81 240 GLN A CA 1
ATOM 1906 C C . GLN A 1 240 ? -17.490 17.972 -1.071 1.00 81.81 240 GLN A C 1
ATOM 1908 O O . GLN A 1 240 ? -18.388 17.886 -1.905 1.00 81.81 240 GLN A O 1
ATOM 1913 N N . ARG A 1 241 ? -16.493 17.080 -1.024 1.00 76.31 241 ARG A N 1
ATOM 1914 C CA . ARG A 1 241 ? -16.410 15.944 -1.956 1.00 76.31 241 ARG A CA 1
ATOM 1915 C C . ARG A 1 241 ? -17.517 14.920 -1.733 1.00 76.31 241 ARG A C 1
ATOM 1917 O O . ARG A 1 241 ? -18.035 14.394 -2.712 1.00 76.31 241 ARG A O 1
ATOM 1924 N N . GLN A 1 242 ? -17.879 14.650 -0.479 1.00 75.38 242 GLN A N 1
ATOM 1925 C CA . GLN A 1 242 ? -18.988 13.748 -0.156 1.00 75.38 242 GLN A CA 1
ATOM 1926 C C . GLN A 1 242 ? -20.318 14.278 -0.711 1.00 75.38 242 GLN A C 1
ATOM 1928 O O . GLN A 1 242 ? -21.070 13.516 -1.311 1.00 75.38 242 GLN A O 1
ATOM 1933 N N . GLN A 1 243 ? -20.569 15.587 -0.591 1.00 76.12 243 GLN A N 1
ATOM 1934 C CA . GLN A 1 243 ? -21.752 16.230 -1.177 1.00 76.12 243 GLN A CA 1
ATOM 1935 C C . GLN A 1 243 ? -21.761 16.112 -2.707 1.00 76.12 243 GLN A C 1
ATOM 1937 O O . GLN A 1 243 ? -22.735 15.632 -3.276 1.00 76.12 243 GLN A O 1
ATOM 1942 N N . GLN A 1 244 ? -20.645 16.430 -3.370 1.00 69.69 244 GLN A N 1
ATOM 1943 C CA . GLN A 1 244 ? -20.534 16.300 -4.830 1.00 69.69 244 GLN A CA 1
ATOM 1944 C C . GLN A 1 244 ? -20.760 14.864 -5.324 1.00 69.69 244 GLN A C 1
ATOM 1946 O O . GLN A 1 244 ? -21.413 14.658 -6.341 1.00 69.69 244 GLN A O 1
ATOM 1951 N N . GLN A 1 245 ? -20.239 13.858 -4.613 1.00 67.00 245 GLN A N 1
ATOM 1952 C CA . GLN A 1 245 ? -20.449 12.450 -4.974 1.00 67.00 245 GLN A CA 1
ATOM 1953 C C . GLN A 1 245 ? -21.919 12.024 -4.852 1.00 67.00 245 GLN A C 1
ATOM 1955 O O . GLN A 1 245 ? -22.369 11.179 -5.625 1.00 67.00 245 GLN A O 1
ATOM 1960 N N . GLN A 1 246 ? -22.663 12.601 -3.905 1.00 65.81 246 GLN A N 1
ATOM 1961 C CA . GLN A 1 246 ? -24.097 12.354 -3.744 1.00 65.81 246 GLN A CA 1
ATOM 1962 C C . GLN A 1 246 ? -24.934 13.082 -4.806 1.00 65.81 246 GLN A C 1
ATOM 1964 O O . GLN A 1 246 ? -25.950 12.547 -5.243 1.00 65.81 246 GLN A O 1
ATOM 1969 N N . GLU A 1 247 ? -24.506 14.272 -5.234 1.00 62.34 247 GLU A N 1
ATOM 1970 C CA . GLU A 1 247 ? -25.231 15.108 -6.199 1.00 62.34 247 GLU A CA 1
ATOM 1971 C C . GLU A 1 247 ? -25.004 14.701 -7.665 1.00 62.34 247 GLU A C 1
ATOM 1973 O O . GLU A 1 247 ? -25.952 14.704 -8.448 1.00 62.34 247 GLU A O 1
ATOM 1978 N N . GLU A 1 248 ? -23.779 14.340 -8.065 1.00 54.50 248 GLU A N 1
ATOM 1979 C CA . GLU A 1 248 ? -23.441 14.158 -9.489 1.00 54.50 248 GLU A CA 1
ATOM 1980 C C . GLU A 1 248 ? -23.592 12.720 -10.012 1.00 54.50 248 GLU A C 1
ATOM 1982 O O . GLU A 1 248 ? -23.631 12.503 -11.226 1.00 54.50 248 GLU A O 1
ATOM 1987 N N . GLY A 1 249 ? -23.701 11.715 -9.136 1.00 55.00 249 GLY A N 1
ATOM 1988 C CA . GLY A 1 249 ? -23.645 10.312 -9.557 1.00 55.00 249 GLY A CA 1
ATOM 1989 C C . GLY A 1 249 ? -22.327 9.953 -10.277 1.00 55.00 249 GLY A C 1
ATOM 1990 O O . GLY A 1 249 ? -21.466 10.785 -10.544 1.00 55.00 249 GLY A O 1
ATOM 1991 N N . ALA A 1 250 ? -22.121 8.673 -10.589 1.00 46.94 250 ALA A N 1
ATOM 1992 C CA . ALA A 1 250 ? -20.814 8.119 -10.978 1.00 46.94 250 ALA A CA 1
ATOM 1993 C C . ALA A 1 250 ? -20.186 8.631 -12.305 1.00 46.94 250 ALA A C 1
ATOM 1995 O O . ALA A 1 250 ? -19.118 8.149 -12.677 1.00 46.94 250 ALA A O 1
ATOM 1996 N N . LEU A 1 251 ? -20.812 9.566 -13.032 1.00 40.44 251 LEU A N 1
ATOM 1997 C CA . LEU A 1 251 ? -20.515 9.866 -14.444 1.00 40.44 251 LEU A CA 1
ATOM 1998 C C . LEU A 1 251 ? -19.778 11.198 -14.717 1.00 40.44 251 LEU A C 1
ATOM 2000 O O . LEU A 1 251 ? -19.401 11.434 -15.862 1.00 40.44 251 LEU A O 1
ATOM 2004 N N . SER A 1 252 ? -19.523 12.060 -13.724 1.00 42.44 252 SER A N 1
ATOM 2005 C CA . SER A 1 252 ? -18.910 13.394 -13.945 1.00 42.44 252 SER A CA 1
ATOM 2006 C C . SER A 1 252 ? -17.399 13.493 -13.661 1.00 42.44 252 SER A C 1
ATOM 2008 O O . SER A 1 252 ? -16.811 14.565 -13.817 1.00 42.44 252 SER A O 1
ATOM 2010 N N . ALA A 1 253 ? -16.729 12.406 -13.265 1.00 42.88 253 ALA A N 1
ATOM 2011 C CA . ALA A 1 253 ? -15.361 12.448 -12.723 1.00 42.88 253 ALA A CA 1
ATOM 2012 C C . ALA A 1 253 ? -14.248 12.867 -13.712 1.00 42.88 253 ALA A C 1
ATOM 2014 O O . ALA A 1 253 ? -13.086 12.975 -13.324 1.00 42.88 253 ALA A O 1
ATOM 2015 N N . ILE A 1 254 ? -14.592 13.105 -14.978 1.00 40.53 254 ILE A N 1
ATOM 2016 C CA . ILE A 1 254 ? -13.655 13.259 -16.098 1.00 40.53 254 ILE A CA 1
ATOM 2017 C C . ILE A 1 254 ? -13.188 14.723 -16.275 1.00 40.53 254 ILE A C 1
ATOM 2019 O O . ILE A 1 254 ? -12.133 14.960 -16.852 1.00 40.53 254 ILE A O 1
ATOM 2023 N N . ASN A 1 255 ? -13.904 15.711 -15.717 1.00 36.78 255 ASN A N 1
ATOM 2024 C CA . ASN A 1 255 ? -13.599 17.148 -15.876 1.00 36.78 255 ASN A CA 1
ATOM 2025 C C . ASN A 1 255 ? -13.076 17.829 -14.601 1.00 36.78 255 ASN A C 1
ATOM 2027 O O . ASN A 1 255 ? -13.323 19.013 -14.372 1.00 36.78 255 ASN A O 1
ATOM 2031 N N . ARG A 1 256 ? -12.362 17.100 -13.741 1.00 49.50 256 ARG A N 1
ATOM 2032 C CA . ARG A 1 256 ? -11.742 17.712 -12.563 1.00 49.50 256 ARG A CA 1
ATOM 2033 C C . ARG A 1 256 ? -10.343 18.216 -12.918 1.00 49.50 256 ARG A C 1
ATOM 2035 O O . ARG A 1 256 ? -9.433 17.418 -13.123 1.00 49.50 256 ARG A O 1
ATOM 2042 N N . ASP A 1 257 ? -10.149 19.536 -12.867 1.00 45.22 257 ASP A N 1
ATOM 2043 C CA . ASP A 1 257 ? -8.818 20.167 -12.733 1.00 45.22 257 ASP A CA 1
ATOM 2044 C C . ASP A 1 257 ? -8.037 19.603 -11.511 1.00 45.22 257 ASP A C 1
ATOM 2046 O O . ASP A 1 257 ? -6.812 19.714 -11.410 1.00 45.22 257 ASP A O 1
ATOM 2050 N N . ASP A 1 258 ? -8.740 18.889 -10.623 1.00 50.91 258 ASP A N 1
ATOM 2051 C CA . ASP A 1 258 ? -8.261 18.225 -9.412 1.00 50.91 258 ASP A CA 1
ATOM 2052 C C . ASP A 1 258 ? -7.688 16.799 -9.621 1.00 50.91 258 ASP A C 1
ATOM 2054 O O . ASP A 1 258 ? -7.723 15.978 -8.709 1.00 50.91 258 ASP A O 1
ATOM 2058 N N . GLY A 1 259 ? -7.110 16.462 -10.776 1.00 55.62 259 GLY A N 1
ATOM 2059 C CA . GLY A 1 259 ? -6.281 15.250 -10.925 1.00 55.62 259 GLY A CA 1
ATOM 2060 C C . GLY A 1 259 ? -6.974 13.883 -10.895 1.00 55.62 259 GLY A C 1
ATOM 2061 O O . GLY A 1 259 ? -8.190 13.775 -10.996 1.00 55.62 259 GLY A O 1
ATOM 2062 N N . ALA A 1 260 ? -6.162 12.818 -10.800 1.00 55.84 260 ALA A N 1
ATOM 2063 C CA . ALA A 1 260 ? -6.630 11.434 -10.852 1.00 55.84 260 ALA A CA 1
ATOM 2064 C C . ALA A 1 260 ? -7.596 11.136 -9.694 1.00 55.84 260 ALA A C 1
ATOM 2066 O O . ALA A 1 260 ? -7.288 11.455 -8.540 1.00 55.84 260 ALA A O 1
ATOM 2067 N N . PRO A 1 261 ? -8.745 10.503 -9.973 1.00 63.84 261 PRO A N 1
ATOM 2068 C CA . PRO A 1 261 ? -9.715 10.172 -8.955 1.00 63.84 261 PRO A CA 1
ATOM 2069 C C . PRO A 1 261 ? -9.181 9.060 -8.048 1.00 63.84 261 PRO A C 1
ATOM 2071 O O . PRO A 1 261 ? -8.587 8.072 -8.487 1.00 63.84 261 PRO A O 1
ATOM 2074 N N . PHE A 1 262 ? -9.440 9.216 -6.756 1.00 63.75 262 PHE A N 1
ATOM 2075 C CA . PHE A 1 262 ? -9.188 8.196 -5.750 1.00 63.75 262 PHE A CA 1
ATOM 2076 C C . PHE A 1 262 ? -10.447 7.327 -5.606 1.00 63.75 262 PHE A C 1
ATOM 2078 O O . PHE A 1 262 ? -11.502 7.889 -5.350 1.00 63.75 262 PHE A O 1
ATOM 2085 N N . SER A 1 263 ? -10.320 6.004 -5.817 1.00 61.81 263 SER A N 1
ATOM 2086 C CA . SER A 1 263 ? -11.286 4.891 -5.592 1.00 61.81 263 SER A CA 1
ATOM 2087 C C . SER A 1 263 ? -12.801 5.123 -5.826 1.00 61.81 263 SER A C 1
ATOM 2089 O O . SER A 1 263 ? -13.371 6.024 -5.222 1.00 61.81 263 SER A O 1
ATOM 2091 N N . PRO A 1 264 ? -13.548 4.278 -6.584 1.00 57.56 264 PRO A N 1
ATOM 2092 C CA . PRO A 1 264 ? -13.180 3.087 -7.371 1.00 57.56 264 PRO A CA 1
ATOM 2093 C C . PRO A 1 264 ? -12.744 3.435 -8.805 1.00 57.56 264 PRO A C 1
ATOM 2095 O O . PRO A 1 264 ? -12.367 2.573 -9.593 1.00 57.56 264 PRO A O 1
ATOM 2098 N N . GLN A 1 265 ? -12.774 4.720 -9.145 1.00 74.81 265 GLN A N 1
ATOM 2099 C CA . GLN A 1 265 ? -12.491 5.237 -10.480 1.00 74.81 265 GLN A CA 1
ATOM 2100 C C . GLN A 1 265 ? -11.000 5.191 -10.837 1.00 74.81 265 GLN A C 1
ATOM 2102 O O . GLN A 1 265 ? -10.663 5.413 -11.989 1.00 74.81 265 GLN A O 1
ATOM 2107 N N . ALA A 1 266 ? -10.101 4.883 -9.894 1.00 83.81 266 ALA A N 1
ATOM 2108 C CA . ALA A 1 266 ? -8.656 4.889 -10.131 1.00 83.81 266 ALA A CA 1
ATOM 2109 C C . ALA A 1 266 ? -8.218 3.904 -11.233 1.00 83.81 266 ALA A C 1
ATOM 2111 O O . ALA A 1 266 ? -7.352 4.236 -12.041 1.00 83.81 266 ALA A O 1
ATOM 2112 N N . LEU A 1 267 ? -8.813 2.703 -11.284 1.00 86.31 267 LEU A N 1
ATOM 2113 C CA . LEU A 1 267 ? -8.507 1.718 -12.327 1.00 86.31 267 LEU A CA 1
ATOM 2114 C C . LEU A 1 267 ? -9.096 2.138 -13.679 1.00 86.31 267 LEU A C 1
ATOM 2116 O O . LEU A 1 267 ? -8.397 2.089 -14.687 1.00 86.31 267 LEU A O 1
ATOM 2120 N N . THR A 1 268 ? -10.352 2.589 -13.699 1.00 86.88 268 THR A N 1
ATOM 2121 C CA . THR A 1 268 ? -11.002 3.110 -14.911 1.00 86.88 268 THR A CA 1
ATOM 2122 C C . THR A 1 268 ? -10.219 4.286 -15.484 1.00 86.88 268 THR A C 1
ATOM 2124 O O . THR A 1 268 ? -9.862 4.282 -16.656 1.00 86.88 268 THR A O 1
ATOM 2127 N N . TRP A 1 269 ? -9.848 5.234 -14.626 1.00 86.31 269 TRP A N 1
ATOM 2128 C CA . TRP A 1 269 ? -9.027 6.382 -14.974 1.00 86.31 269 TRP A CA 1
ATOM 2129 C C . TRP A 1 269 ? -7.663 5.969 -15.523 1.00 86.31 269 TRP A C 1
ATOM 2131 O O . TRP A 1 269 ? -7.215 6.537 -16.511 1.00 86.31 269 TRP A O 1
ATOM 2141 N N . LEU A 1 270 ? -7.003 4.964 -14.931 1.00 89.19 270 LEU A N 1
ATOM 2142 C CA . LEU A 1 270 ? -5.736 4.447 -15.451 1.00 89.19 270 LEU A CA 1
ATOM 2143 C C . LEU A 1 270 ? -5.891 3.962 -16.897 1.00 89.19 270 LEU A C 1
ATOM 2145 O O . LEU A 1 270 ? -5.060 4.299 -17.739 1.00 89.19 270 LEU A O 1
ATOM 2149 N N . HIS A 1 271 ? -6.938 3.181 -17.175 1.00 88.69 271 HIS A N 1
ATOM 2150 C CA . HIS A 1 271 ? -7.225 2.702 -18.524 1.00 88.69 271 HIS A CA 1
ATOM 2151 C C . HIS A 1 271 ? -7.500 3.867 -19.479 1.00 88.69 271 HIS A C 1
ATOM 2153 O O . HIS A 1 271 ? -6.807 3.990 -20.482 1.00 88.69 271 HIS A O 1
ATOM 2159 N N . GLU A 1 272 ? -8.399 4.788 -19.128 1.00 86.62 272 GLU A N 1
ATOM 2160 C CA . GLU A 1 272 ? -8.726 5.964 -19.949 1.00 86.62 272 GLU A CA 1
ATOM 2161 C C . GLU A 1 272 ? -7.506 6.866 -20.211 1.00 86.62 272 GLU A C 1
ATOM 2163 O O . GLU A 1 272 ? -7.288 7.359 -21.322 1.00 86.62 272 GLU A O 1
ATOM 2168 N N . TRP A 1 273 ? -6.661 7.068 -19.202 1.00 86.75 273 TRP A N 1
ATOM 2169 C CA . TRP A 1 273 ? -5.462 7.894 -19.301 1.00 86.75 273 TRP A CA 1
ATOM 2170 C C . TRP A 1 273 ? -4.389 7.261 -20.200 1.00 86.75 273 TRP A C 1
ATOM 2172 O O . TRP A 1 273 ? -3.715 7.961 -20.964 1.00 86.75 273 TRP A O 1
ATOM 2182 N N . ILE A 1 274 ? -4.259 5.934 -20.165 1.00 87.50 274 ILE A N 1
ATOM 2183 C CA . ILE A 1 274 ? -3.399 5.188 -21.088 1.00 87.50 274 ILE A CA 1
ATOM 2184 C C . ILE A 1 274 ? -3.992 5.194 -22.506 1.00 87.50 274 ILE A C 1
ATOM 2186 O O . ILE A 1 274 ? -3.285 5.507 -23.470 1.00 87.50 274 ILE A O 1
ATOM 2190 N N . ASP A 1 275 ? -5.288 4.919 -22.638 1.00 85.12 275 ASP A N 1
ATOM 2191 C CA . ASP A 1 275 ? -5.984 4.807 -23.920 1.00 85.12 275 ASP A CA 1
ATOM 2192 C C . ASP A 1 275 ? -6.025 6.144 -24.670 1.00 85.12 275 ASP A C 1
ATOM 2194 O O . ASP A 1 275 ? -5.816 6.175 -25.883 1.00 85.12 275 ASP A O 1
ATOM 2198 N N . SER A 1 276 ? -6.168 7.261 -23.951 1.00 85.06 276 SER A N 1
ATOM 2199 C CA . SER A 1 276 ? -6.082 8.620 -24.512 1.00 85.06 276 SER A CA 1
ATOM 2200 C C . SER A 1 276 ? -4.681 9.001 -25.016 1.00 85.06 276 SER A C 1
ATOM 2202 O O . SER A 1 276 ? -4.509 10.039 -25.659 1.00 85.06 276 SER A O 1
ATOM 2204 N N . GLY A 1 277 ? -3.654 8.192 -24.730 1.00 83.69 277 GLY A N 1
ATOM 2205 C CA . GLY A 1 277 ? -2.268 8.442 -25.127 1.00 83.69 277 GLY A CA 1
ATOM 2206 C C . GLY A 1 277 ? -1.555 9.523 -24.304 1.00 83.69 277 GLY A C 1
ATOM 2207 O O . GLY A 1 277 ? -0.386 9.816 -24.570 1.00 83.69 277 GLY A O 1
ATOM 2208 N N . GLN A 1 278 ? -2.212 10.102 -23.292 1.00 83.75 278 GLN A N 1
ATOM 2209 C CA . GLN A 1 278 ? -1.594 11.059 -22.368 1.00 83.75 278 GLN A CA 1
ATOM 2210 C C . GLN A 1 278 ? -0.431 10.423 -21.599 1.00 83.75 278 GLN A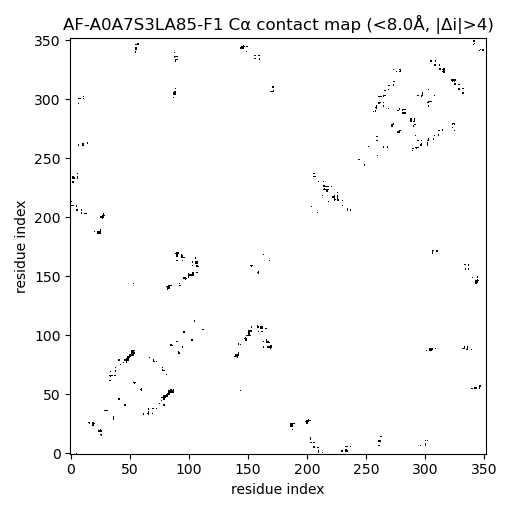 C 1
ATOM 2212 O O . GLN A 1 278 ? 0.628 11.039 -21.472 1.00 83.75 278 GLN A O 1
ATOM 2217 N N . ALA A 1 279 ? -0.578 9.160 -21.190 1.00 85.38 279 ALA A N 1
ATOM 2218 C CA . ALA A 1 279 ? 0.460 8.403 -20.489 1.00 85.38 279 ALA A CA 1
ATOM 2219 C C . ALA A 1 279 ? 1.797 8.310 -21.246 1.00 85.38 279 ALA A C 1
ATOM 2221 O O . ALA A 1 279 ? 2.861 8.297 -20.626 1.00 85.38 279 ALA A O 1
ATOM 2222 N N . ALA A 1 280 ? 1.766 8.270 -22.580 1.00 85.12 280 ALA A N 1
ATOM 2223 C CA . ALA A 1 280 ? 2.972 8.215 -23.407 1.00 85.12 280 ALA A CA 1
ATOM 2224 C C . ALA A 1 280 ? 3.621 9.598 -23.610 1.00 85.12 280 ALA A C 1
ATOM 2226 O O . ALA A 1 280 ? 4.820 9.689 -23.861 1.00 85.12 280 ALA A O 1
ATOM 2227 N N . ARG A 1 281 ? 2.837 10.681 -23.511 1.00 83.31 281 ARG A N 1
ATOM 2228 C CA . ARG A 1 281 ? 3.269 12.063 -23.801 1.00 83.31 281 ARG A CA 1
ATOM 2229 C C . ARG A 1 281 ? 3.598 12.885 -22.559 1.00 83.31 281 ARG A C 1
ATOM 2231 O O . ARG A 1 281 ? 4.113 13.991 -22.694 1.00 83.31 281 ARG A O 1
ATOM 2238 N N . VAL A 1 282 ? 3.266 12.379 -21.374 1.00 83.25 282 VAL A N 1
ATOM 2239 C CA . VAL A 1 282 ? 3.427 13.113 -20.121 1.00 83.25 282 VAL A CA 1
ATOM 2240 C C . VAL A 1 282 ? 4.885 13.516 -19.894 1.00 83.25 282 VAL A C 1
ATOM 2242 O O . VAL A 1 282 ? 5.800 12.689 -19.943 1.00 83.25 282 VAL A O 1
ATOM 2245 N N . ASP A 1 283 ? 5.100 14.799 -19.604 1.00 81.00 283 ASP A N 1
ATOM 2246 C CA . ASP A 1 283 ? 6.389 15.258 -19.105 1.00 81.00 283 ASP A CA 1
ATOM 2247 C C . ASP A 1 283 ? 6.555 14.801 -17.653 1.00 81.00 283 ASP A C 1
ATOM 2249 O O . ASP A 1 283 ? 5.799 15.191 -16.761 1.00 81.00 283 ASP A O 1
ATOM 2253 N N . ARG A 1 284 ? 7.550 13.942 -17.437 1.00 81.88 284 ARG A N 1
ATOM 2254 C CA . ARG A 1 284 ? 7.880 13.347 -16.137 1.00 81.88 284 ARG A CA 1
ATOM 2255 C C . ARG A 1 284 ? 8.850 14.207 -15.325 1.00 81.88 284 ARG A C 1
ATOM 2257 O O . ARG A 1 284 ? 9.071 13.901 -14.159 1.00 81.88 284 ARG A O 1
ATOM 2264 N N . GLY A 1 285 ? 9.462 15.222 -15.938 1.00 78.12 285 GLY A N 1
ATOM 2265 C CA . GLY A 1 285 ? 10.369 16.155 -15.268 1.00 78.12 285 GLY A CA 1
ATOM 2266 C C . GLY A 1 285 ? 9.659 17.353 -14.635 1.00 78.12 285 GLY A C 1
ATOM 2267 O O . GLY A 1 285 ? 10.263 18.051 -13.825 1.00 78.12 285 GLY A O 1
ATOM 2268 N N . SER A 1 286 ? 8.391 17.584 -14.983 1.00 77.75 286 SER A N 1
ATOM 2269 C CA . SER A 1 286 ? 7.606 18.716 -14.493 1.00 77.75 286 SER A CA 1
ATOM 2270 C C . SER A 1 286 ? 6.828 18.374 -13.220 1.00 77.75 286 SER A C 1
ATOM 2272 O O . SER A 1 286 ? 6.096 17.385 -13.170 1.00 77.75 286 SER A O 1
ATOM 2274 N N . ALA A 1 287 ? 6.959 19.229 -12.201 1.00 64.06 287 ALA A N 1
ATOM 2275 C CA . ALA A 1 287 ? 6.195 19.141 -10.956 1.00 64.06 287 ALA A CA 1
ATOM 2276 C C . ALA A 1 287 ? 4.725 19.572 -11.130 1.00 64.06 287 ALA A C 1
ATOM 2278 O O . ALA A 1 287 ? 3.849 19.034 -10.458 1.00 64.06 287 ALA A O 1
ATOM 2279 N N . ASP A 1 288 ? 4.458 20.476 -12.078 1.00 60.56 288 ASP A N 1
ATOM 2280 C CA . ASP A 1 288 ? 3.133 21.064 -12.328 1.00 60.56 288 ASP A CA 1
ATOM 2281 C C . ASP A 1 288 ? 2.393 20.374 -13.480 1.00 60.56 288 ASP A C 1
ATOM 2283 O O . ASP A 1 288 ? 1.407 20.892 -14.006 1.00 60.56 288 ASP A O 1
ATOM 2287 N N . SER A 1 289 ? 2.877 19.208 -13.921 1.00 61.81 289 SER A N 1
ATOM 2288 C CA . SER A 1 289 ? 2.227 18.442 -14.980 1.00 61.81 289 SER A CA 1
ATOM 2289 C C . SER A 1 289 ? 0.832 18.028 -14.518 1.00 61.81 289 SER A C 1
ATOM 2291 O O . SER A 1 289 ? 0.651 17.039 -13.802 1.00 61.81 289 SER A O 1
ATOM 2293 N N . VAL A 1 290 ? -0.177 18.783 -14.960 1.00 60.41 290 VAL A N 1
ATOM 2294 C CA . VAL A 1 290 ? -1.597 18.511 -14.694 1.00 60.41 290 VAL A CA 1
ATOM 2295 C C . VAL A 1 290 ? -1.952 17.075 -15.111 1.00 60.41 290 VAL A C 1
ATOM 2297 O O . VAL A 1 290 ? -2.782 16.443 -14.460 1.00 60.41 290 VAL A O 1
ATOM 2300 N N . HIS A 1 291 ? -1.219 16.534 -16.093 1.00 65.00 291 HIS A N 1
ATOM 2301 C CA . HIS A 1 291 ? -1.372 15.212 -16.704 1.00 65.00 291 HIS A CA 1
ATOM 2302 C C . HIS A 1 291 ? -0.463 14.113 -16.124 1.00 65.00 291 HIS A C 1
ATOM 2304 O O . HIS A 1 291 ? -0.343 13.044 -16.726 1.00 65.00 291 HIS A O 1
ATOM 2310 N N . GLY A 1 292 ? 0.203 14.354 -14.989 1.00 72.50 292 GLY A N 1
ATOM 2311 C CA . GLY A 1 292 ? 0.944 13.322 -14.261 1.00 72.50 292 GLY A CA 1
ATOM 2312 C C . GLY A 1 292 ? 0.068 12.113 -13.910 1.00 72.50 292 GLY A C 1
ATOM 2313 O O . GLY A 1 292 ? -1.141 12.244 -13.740 1.00 72.50 292 GLY A O 1
ATOM 2314 N N . SER A 1 293 ? 0.683 10.936 -13.736 1.00 79.19 293 SER A N 1
ATOM 2315 C CA . SER A 1 293 ? -0.079 9.710 -13.439 1.00 79.19 293 SER A CA 1
ATOM 2316 C C . SER A 1 293 ? -0.896 9.797 -12.141 1.00 79.19 293 SER A C 1
ATOM 2318 O O . SER A 1 293 ? -1.900 9.120 -12.011 1.00 79.19 293 SER A O 1
ATOM 2320 N N . ARG A 1 294 ? -0.450 10.582 -11.146 1.00 82.62 294 ARG A N 1
ATOM 2321 C CA . ARG A 1 294 ? -1.111 10.755 -9.832 1.00 82.62 294 ARG A CA 1
ATOM 2322 C C . ARG A 1 294 ? -1.551 9.433 -9.152 1.00 82.62 294 ARG A C 1
ATOM 2324 O O . ARG A 1 294 ? -2.374 9.435 -8.247 1.00 82.62 294 ARG A O 1
ATOM 2331 N N . LEU A 1 295 ? -0.941 8.302 -9.527 1.00 87.31 295 LEU A N 1
ATOM 2332 C CA . LEU A 1 295 ? -1.268 6.962 -9.019 1.00 87.31 295 LEU A CA 1
ATOM 2333 C C . LEU A 1 295 ? -0.704 6.696 -7.619 1.00 87.31 295 LEU A C 1
ATOM 2335 O O . LEU A 1 295 ? -1.021 5.671 -7.019 1.00 87.31 295 LEU A O 1
ATOM 2339 N N . SER A 1 296 ? 0.167 7.572 -7.113 1.00 88.31 296 SER A N 1
ATOM 2340 C CA . SER A 1 296 ? 0.887 7.381 -5.852 1.00 88.31 296 SER A CA 1
ATOM 2341 C C . SER A 1 296 ? -0.054 7.185 -4.667 1.00 88.31 296 SER A C 1
ATOM 2343 O O . SER A 1 296 ? 0.193 6.296 -3.858 1.00 88.31 296 SER A O 1
ATOM 2345 N N . GLU A 1 297 ? -1.139 7.958 -4.583 1.00 86.94 297 GLU A N 1
ATOM 2346 C CA . GLU A 1 297 ? -2.126 7.849 -3.503 1.00 86.94 297 GLU A CA 1
ATOM 2347 C C . GLU A 1 297 ? -2.845 6.493 -3.545 1.00 86.94 297 GLU A C 1
ATOM 2349 O O . GLU A 1 297 ? -2.886 5.775 -2.545 1.00 86.94 297 GLU A O 1
ATOM 2354 N N . SER A 1 298 ? -3.329 6.092 -4.723 1.00 89.00 298 SER A N 1
ATOM 2355 C CA . SER A 1 298 ? -4.011 4.808 -4.925 1.00 89.00 298 SER A CA 1
ATOM 2356 C C . SER A 1 298 ? -3.091 3.606 -4.677 1.00 89.00 298 SER A C 1
ATOM 2358 O O . SER A 1 298 ? -3.520 2.623 -4.075 1.00 89.00 298 SER A O 1
ATOM 2360 N N . LEU A 1 299 ? -1.820 3.689 -5.086 1.00 91.38 299 LEU A N 1
ATOM 2361 C CA . LEU A 1 299 ? -0.804 2.650 -4.860 1.00 91.38 299 LEU A CA 1
ATOM 2362 C C . LEU A 1 299 ? -0.329 2.573 -3.402 1.00 91.38 299 LEU A C 1
ATOM 2364 O O . LEU A 1 299 ? 0.086 1.503 -2.955 1.00 91.38 299 LEU A O 1
ATOM 2368 N N . ALA A 1 300 ? -0.325 3.695 -2.679 1.00 89.69 300 ALA A N 1
ATOM 2369 C CA . ALA A 1 300 ? 0.038 3.740 -1.263 1.00 89.69 300 ALA A CA 1
ATOM 2370 C C . ALA A 1 300 ? -1.084 3.191 -0.373 1.00 89.69 300 ALA A C 1
ATOM 2372 O O . ALA A 1 300 ? -0.806 2.556 0.638 1.00 89.69 300 ALA A O 1
ATOM 2373 N N . MET A 1 301 ? -2.342 3.414 -0.761 1.00 88.25 301 MET A N 1
ATOM 2374 C CA . MET A 1 301 ? -3.519 2.919 -0.041 1.00 88.25 301 MET A CA 1
ATOM 2375 C C . MET A 1 301 ? -3.940 1.501 -0.449 1.00 88.25 301 MET A C 1
ATOM 2377 O O . MET A 1 301 ? -4.858 0.952 0.151 1.00 88.25 301 MET A O 1
ATOM 2381 N N . GLY A 1 302 ? -3.312 0.916 -1.475 1.00 89.00 302 GLY A N 1
ATOM 2382 C CA . GLY A 1 302 ? -3.659 -0.415 -1.985 1.00 89.00 302 GLY A CA 1
ATOM 2383 C C . GLY A 1 302 ? -4.961 -0.470 -2.794 1.00 89.00 302 GLY A C 1
ATOM 2384 O O . GLY A 1 302 ? -5.395 -1.554 -3.167 1.00 89.00 302 GLY A O 1
ATOM 2385 N N . VAL A 1 303 ? -5.564 0.683 -3.111 1.00 88.44 303 VAL A N 1
ATOM 2386 C CA . VAL A 1 303 ? -6.732 0.797 -4.009 1.00 88.44 303 VAL A CA 1
ATOM 2387 C C . VAL A 1 303 ? -6.385 0.312 -5.417 1.00 88.44 303 VAL A C 1
ATOM 2389 O O . VAL A 1 303 ? -7.217 -0.262 -6.116 1.00 88.44 303 VAL A O 1
ATOM 2392 N N . LEU A 1 304 ? -5.143 0.558 -5.832 1.00 90.38 304 LEU A N 1
ATOM 2393 C CA . LEU A 1 304 ? -4.586 0.084 -7.087 1.00 90.38 304 LEU A CA 1
ATOM 2394 C C . LEU A 1 304 ? -3.342 -0.749 -6.790 1.00 90.38 304 LEU A C 1
ATOM 2396 O O . LEU A 1 304 ? -2.480 -0.332 -6.017 1.00 90.38 304 LEU A O 1
ATOM 2400 N N . SER A 1 305 ? -3.225 -1.911 -7.425 1.00 92.62 305 SER A N 1
ATOM 2401 C CA . SER A 1 305 ? -2.054 -2.779 -7.293 1.00 92.62 305 SER A CA 1
ATOM 2402 C C . SER A 1 305 ? -1.010 -2.508 -8.389 1.00 92.62 305 SER A C 1
ATOM 2404 O O . SER A 1 305 ? -1.368 -2.192 -9.529 1.00 92.62 305 SER A O 1
ATOM 2406 N N . PRO A 1 306 ? 0.293 -2.715 -8.115 1.00 94.88 306 PRO A N 1
ATOM 2407 C CA . PRO A 1 306 ? 1.334 -2.627 -9.142 1.00 94.88 306 PRO A CA 1
ATOM 2408 C C . PRO A 1 306 ? 1.113 -3.597 -10.311 1.00 94.88 306 PRO A C 1
ATOM 2410 O O . PRO A 1 306 ? 1.438 -3.274 -11.453 1.00 94.88 306 PRO A O 1
ATOM 2413 N N . ARG A 1 307 ? 0.520 -4.771 -10.042 1.00 94.62 307 ARG A N 1
ATOM 2414 C CA . ARG A 1 307 ? 0.150 -5.752 -11.074 1.00 94.62 307 ARG A CA 1
ATOM 2415 C C . ARG A 1 307 ? -0.927 -5.200 -12.014 1.00 94.62 307 ARG A C 1
ATOM 2417 O O . ARG A 1 307 ? -0.793 -5.369 -13.221 1.00 94.62 307 ARG A O 1
ATOM 2424 N N . GLN A 1 308 ? -1.945 -4.496 -11.506 1.00 93.81 308 GLN A N 1
ATOM 2425 C CA . GLN A 1 308 ? -2.945 -3.829 -12.359 1.00 93.81 308 GLN A CA 1
ATOM 2426 C C . GLN A 1 308 ? -2.298 -2.771 -13.256 1.00 93.81 308 GLN A C 1
ATOM 2428 O O . GLN A 1 308 ? -2.564 -2.753 -14.454 1.00 93.81 308 GLN A O 1
ATOM 2433 N N . VAL A 1 309 ? -1.385 -1.958 -12.708 1.00 93.94 309 VAL A N 1
ATOM 2434 C CA . VAL A 1 309 ? -0.626 -0.967 -13.494 1.00 93.94 309 VAL A CA 1
ATOM 2435 C C . VAL A 1 309 ? 0.192 -1.636 -14.597 1.00 93.94 309 VAL A C 1
ATOM 2437 O O . VAL A 1 309 ? 0.170 -1.187 -15.742 1.00 93.94 309 VAL A O 1
ATOM 2440 N N . TYR A 1 310 ? 0.889 -2.726 -14.272 1.00 94.06 310 TYR A N 1
ATOM 2441 C CA . TYR A 1 310 ? 1.669 -3.489 -15.241 1.00 94.06 310 TYR A CA 1
ATOM 2442 C C . TYR A 1 310 ? 0.804 -4.034 -16.377 1.00 94.06 310 TYR A C 1
ATOM 2444 O O . TYR A 1 310 ? 1.119 -3.802 -17.541 1.00 94.06 310 TYR A O 1
ATOM 2452 N N . HIS A 1 311 ? -0.287 -4.732 -16.054 1.00 92.56 311 HIS A N 1
ATOM 2453 C CA . HIS A 1 311 ? -1.141 -5.352 -17.069 1.00 92.56 311 HIS A CA 1
ATOM 2454 C C . HIS A 1 311 ? -1.842 -4.308 -17.942 1.00 92.56 311 HIS A C 1
ATOM 2456 O O . HIS A 1 311 ? -1.904 -4.499 -19.153 1.00 92.56 311 HIS A O 1
ATOM 2462 N N . ALA A 1 312 ? -2.269 -3.172 -17.379 1.00 91.19 312 ALA A N 1
ATOM 2463 C CA . ALA A 1 312 ? -2.816 -2.061 -18.159 1.00 91.19 312 ALA A CA 1
ATOM 2464 C C . ALA A 1 312 ? -1.776 -1.466 -19.128 1.00 91.19 312 ALA A C 1
ATOM 2466 O O . ALA A 1 312 ? -2.061 -1.285 -20.311 1.00 91.19 312 ALA A O 1
ATOM 2467 N N . ALA A 1 313 ? -0.545 -1.226 -18.658 1.00 90.38 313 ALA A N 1
ATOM 2468 C CA . ALA A 1 313 ? 0.531 -0.697 -19.497 1.00 90.38 313 ALA A CA 1
ATOM 2469 C C . ALA A 1 313 ? 0.943 -1.679 -20.608 1.00 90.38 313 ALA A C 1
ATOM 2471 O O . ALA A 1 313 ? 1.141 -1.273 -21.752 1.00 90.38 313 ALA A O 1
ATOM 2472 N N . MET A 1 314 ? 1.050 -2.973 -20.287 1.00 88.19 314 MET A N 1
ATOM 2473 C CA . MET A 1 314 ? 1.423 -4.012 -21.252 1.00 88.19 314 MET A CA 1
ATOM 2474 C C . MET A 1 314 ? 0.332 -4.261 -22.293 1.00 88.19 314 MET A C 1
ATOM 2476 O O . MET A 1 314 ? 0.662 -4.459 -23.461 1.00 88.19 314 MET A O 1
ATOM 2480 N N . ALA A 1 315 ? -0.944 -4.231 -21.895 1.00 86.06 315 ALA A N 1
ATOM 2481 C CA . ALA A 1 315 ? -2.061 -4.351 -22.826 1.00 86.06 315 ALA A CA 1
ATOM 2482 C C . ALA A 1 315 ? -2.019 -3.221 -23.864 1.00 86.06 315 ALA A C 1
ATOM 2484 O O . ALA A 1 315 ? -2.029 -3.491 -25.061 1.00 86.06 315 ALA A O 1
ATOM 2485 N N . ALA A 1 316 ? -1.856 -1.970 -23.431 1.00 78.94 316 ALA A N 1
ATOM 2486 C CA . ALA A 1 316 ? -1.798 -0.833 -24.346 1.00 78.94 316 ALA A CA 1
ATOM 2487 C C . ALA A 1 316 ? -0.631 -0.902 -25.347 1.00 78.94 316 ALA A C 1
ATOM 2489 O O . ALA A 1 316 ? -0.795 -0.527 -26.504 1.00 78.94 316 ALA A O 1
ATOM 2490 N N . SER A 1 317 ? 0.530 -1.426 -24.936 1.00 72.50 317 SER A N 1
ATOM 2491 C CA . SER A 1 317 ? 1.683 -1.601 -25.831 1.00 72.50 317 SER A CA 1
ATOM 2492 C C . SER A 1 317 ? 1.556 -2.783 -26.804 1.00 72.50 317 SER A C 1
ATOM 2494 O O . SER A 1 317 ? 2.306 -2.837 -27.773 1.00 72.50 317 SER A O 1
ATOM 2496 N N . ALA A 1 318 ? 0.651 -3.737 -26.564 1.00 69.50 318 ALA A N 1
ATOM 2497 C CA . ALA A 1 318 ? 0.466 -4.911 -27.422 1.00 69.50 318 ALA A CA 1
ATOM 2498 C C . ALA A 1 318 ? -0.497 -4.669 -28.598 1.00 69.50 318 ALA A C 1
ATOM 2500 O O . ALA A 1 318 ? -0.410 -5.368 -29.606 1.00 69.50 318 ALA A O 1
ATOM 2501 N N . PHE A 1 319 ? -1.411 -3.703 -28.470 1.00 58.97 319 PHE A N 1
ATOM 2502 C CA . PHE A 1 319 ? -2.502 -3.468 -29.424 1.00 58.97 319 PHE A CA 1
ATOM 2503 C C . PHE A 1 319 ? -2.285 -2.273 -30.363 1.00 58.97 319 PHE A C 1
ATOM 2505 O O . PHE A 1 319 ? -3.195 -1.933 -31.116 1.00 58.97 319 PHE A O 1
ATOM 2512 N N . ASP A 1 320 ? -1.122 -1.616 -30.330 1.00 56.38 320 ASP A N 1
ATOM 2513 C CA . ASP A 1 320 ? -0.982 -0.285 -30.921 1.00 56.38 320 ASP A CA 1
ATOM 2514 C C . ASP A 1 320 ? 0.232 -0.101 -31.849 1.00 56.38 320 ASP A C 1
ATOM 2516 O O . ASP A 1 320 ? 1.380 -0.123 -31.410 1.00 56.38 320 ASP A O 1
ATOM 2520 N N . ASP A 1 321 ? -0.045 0.200 -33.123 1.00 55.97 321 ASP A N 1
ATOM 2521 C CA . ASP A 1 321 ? 0.934 0.670 -34.119 1.00 55.97 321 ASP A CA 1
ATOM 2522 C C . ASP A 1 321 ? 1.411 2.120 -33.846 1.00 55.97 321 ASP A C 1
ATOM 2524 O O . ASP A 1 321 ? 2.403 2.569 -34.423 1.00 55.97 321 ASP A O 1
ATOM 2528 N N . ASN A 1 322 ? 0.743 2.871 -32.952 1.00 55.81 322 ASN A N 1
ATOM 2529 C CA . ASN A 1 322 ? 1.035 4.289 -32.670 1.00 55.81 322 ASN A CA 1
ATOM 2530 C C . ASN A 1 322 ? 2.146 4.541 -31.633 1.00 55.81 322 ASN A C 1
ATOM 2532 O O . ASN A 1 322 ? 2.305 5.679 -31.181 1.00 55.81 322 ASN A O 1
ATOM 2536 N N . ASN A 1 323 ? 2.954 3.536 -31.273 1.00 57.66 323 ASN A N 1
ATOM 2537 C CA . ASN A 1 323 ? 4.120 3.719 -30.397 1.00 57.66 323 ASN A CA 1
ATOM 2538 C C . ASN A 1 323 ? 3.758 4.340 -29.022 1.00 57.66 323 ASN A C 1
ATOM 2540 O O . ASN A 1 323 ? 4.494 5.182 -28.497 1.00 57.66 323 ASN A O 1
ATOM 2544 N N . ARG A 1 324 ? 2.614 3.949 -28.427 1.00 68.75 324 ARG A N 1
ATOM 2545 C CA . ARG A 1 324 ? 2.247 4.276 -27.033 1.00 68.75 324 ARG A CA 1
ATOM 2546 C C . ARG A 1 324 ? 3.173 3.537 -26.052 1.00 68.75 324 ARG A C 1
ATOM 2548 O O . ARG A 1 324 ? 2.796 2.543 -25.429 1.00 68.75 324 ARG A O 1
ATOM 2555 N N . ASP A 1 325 ? 4.408 4.021 -25.909 1.00 76.75 325 ASP A N 1
ATOM 2556 C CA . ASP A 1 325 ? 5.385 3.456 -24.972 1.00 76.75 325 ASP A CA 1
ATOM 2557 C C . ASP A 1 325 ? 5.066 3.860 -23.524 1.00 76.75 325 ASP A C 1
ATOM 2559 O O . ASP A 1 325 ? 5.506 4.887 -23.002 1.00 76.75 325 ASP A O 1
ATOM 2563 N N . CYS A 1 326 ? 4.289 3.007 -22.859 1.00 86.25 326 CYS A N 1
ATOM 2564 C CA . CYS A 1 326 ? 3.977 3.119 -21.438 1.00 86.25 326 CYS A CA 1
ATOM 2565 C C . CYS A 1 326 ? 4.908 2.260 -20.568 1.00 86.25 326 CYS A C 1
ATOM 2567 O O . CYS A 1 326 ? 4.655 2.106 -19.370 1.00 86.25 326 CYS A O 1
ATOM 2569 N N . GLN A 1 327 ? 6.008 1.713 -21.113 1.00 86.62 327 GLN A N 1
ATOM 2570 C CA . GLN A 1 327 ? 6.907 0.850 -20.341 1.00 86.62 327 GLN A CA 1
ATOM 2571 C C . GLN A 1 327 ? 7.472 1.565 -19.119 1.00 86.62 327 GLN A C 1
ATOM 2573 O O . GLN A 1 327 ? 7.785 0.924 -18.117 1.00 86.62 327 GLN A O 1
ATOM 2578 N N . TRP A 1 328 ? 7.607 2.889 -19.154 1.00 89.12 328 TRP A N 1
ATOM 2579 C CA . TRP A 1 328 ? 8.093 3.654 -18.014 1.00 89.12 328 TRP A CA 1
ATOM 2580 C C . TRP A 1 328 ? 7.239 3.483 -16.744 1.00 89.12 328 TRP A C 1
ATOM 2582 O O . TRP A 1 328 ? 7.805 3.513 -15.652 1.00 89.12 328 TRP A O 1
ATOM 2592 N N . LEU A 1 329 ? 5.927 3.226 -16.859 1.00 91.44 329 LEU A N 1
ATOM 2593 C CA . LEU A 1 329 ? 5.074 2.896 -15.709 1.00 91.44 329 LEU A CA 1
ATOM 2594 C C . LEU A 1 329 ? 5.559 1.610 -15.038 1.00 91.44 329 LEU A C 1
ATOM 2596 O O . LEU A 1 329 ? 5.742 1.574 -13.821 1.00 91.44 329 LEU A O 1
ATOM 2600 N N . VAL A 1 330 ? 5.870 0.589 -15.843 1.00 92.19 330 VAL A N 1
ATOM 2601 C CA . VAL A 1 330 ? 6.475 -0.659 -15.361 1.00 92.19 330 VAL A CA 1
ATOM 2602 C C . VAL A 1 330 ? 7.798 -0.363 -14.669 1.00 92.19 330 VAL A C 1
ATOM 2604 O O . VAL A 1 330 ? 8.012 -0.816 -13.552 1.00 92.19 330 VAL A O 1
ATOM 2607 N N . HIS A 1 331 ? 8.661 0.463 -15.273 1.00 91.62 331 HIS A N 1
ATOM 2608 C CA . HIS A 1 331 ? 9.936 0.842 -14.661 1.00 91.62 331 HIS A CA 1
ATOM 2609 C C . HIS A 1 331 ? 9.729 1.456 -13.270 1.00 91.62 331 HIS A C 1
ATOM 2611 O O . HIS A 1 331 ? 10.449 1.095 -12.348 1.00 91.62 331 HIS A O 1
ATOM 2617 N N . HIS A 1 332 ? 8.740 2.337 -13.097 1.00 92.75 332 HIS A N 1
ATOM 2618 C CA . HIS A 1 332 ? 8.440 2.963 -11.808 1.00 92.75 332 HIS A CA 1
ATOM 2619 C C . HIS A 1 332 ? 7.896 1.962 -10.779 1.00 92.75 332 HIS A C 1
ATOM 2621 O O . HIS A 1 332 ? 8.241 2.062 -9.602 1.00 92.75 332 HIS A O 1
ATOM 2627 N N . MET A 1 333 ? 7.108 0.967 -11.199 1.00 95.69 333 MET A N 1
ATOM 2628 C CA . MET A 1 333 ? 6.666 -0.109 -10.303 1.00 95.69 333 MET A CA 1
ATOM 2629 C C . MET A 1 333 ? 7.842 -0.972 -9.833 1.00 95.69 333 MET A C 1
ATOM 2631 O O . MET A 1 333 ? 7.924 -1.306 -8.657 1.00 95.69 333 MET A O 1
ATOM 2635 N N . GLU A 1 334 ? 8.818 -1.253 -10.699 1.00 95.12 334 GLU A N 1
ATOM 2636 C CA . GLU A 1 334 ? 10.024 -1.981 -10.283 1.00 95.12 334 GLU A CA 1
ATOM 2637 C C . GLU A 1 334 ? 10.916 -1.160 -9.335 1.00 95.12 334 GLU A C 1
ATOM 2639 O O . GLU A 1 334 ? 11.596 -1.720 -8.477 1.00 95.12 334 GLU A O 1
ATOM 2644 N N . ILE A 1 335 ? 10.938 0.170 -9.489 1.00 94.81 335 ILE A N 1
ATOM 2645 C CA . ILE A 1 335 ? 11.617 1.075 -8.548 1.00 94.81 335 ILE A CA 1
ATOM 2646 C C . ILE A 1 335 ? 10.922 1.033 -7.184 1.00 94.81 335 ILE A C 1
ATOM 2648 O O . ILE A 1 335 ? 11.591 0.972 -6.155 1.00 94.81 335 ILE A O 1
ATOM 2652 N N . ARG A 1 336 ? 9.586 1.032 -7.167 1.00 95.19 336 ARG A N 1
ATOM 2653 C CA . ARG A 1 336 ? 8.801 0.881 -5.938 1.00 95.19 336 ARG A CA 1
ATOM 2654 C C . ARG A 1 336 ? 9.128 -0.441 -5.237 1.00 95.19 336 ARG A C 1
ATOM 2656 O O . ARG A 1 336 ? 9.418 -0.420 -4.044 1.00 95.19 336 ARG A O 1
ATOM 2663 N N . ASP A 1 337 ? 9.157 -1.550 -5.975 1.00 95.56 337 ASP A N 1
ATOM 2664 C CA . ASP A 1 337 ? 9.545 -2.867 -5.449 1.00 95.56 337 ASP A CA 1
ATOM 2665 C C . ASP A 1 337 ? 10.962 -2.866 -4.869 1.00 95.56 337 ASP A C 1
ATOM 2667 O O . ASP A 1 337 ? 11.182 -3.400 -3.785 1.00 95.56 337 ASP A O 1
ATOM 2671 N N . TYR A 1 338 ? 11.922 -2.229 -5.549 1.00 95.56 338 TYR A N 1
ATOM 2672 C CA . TYR A 1 338 ? 13.291 -2.105 -5.045 1.00 95.56 338 TYR A CA 1
ATOM 2673 C C . TYR A 1 338 ? 13.327 -1.488 -3.640 1.00 95.56 338 TYR A C 1
ATOM 2675 O O . TYR A 1 338 ? 13.990 -2.023 -2.749 1.00 95.56 338 TYR A O 1
ATOM 2683 N N . PHE A 1 339 ? 12.595 -0.391 -3.421 1.00 94.69 339 PHE A N 1
ATOM 2684 C CA . PHE A 1 339 ? 12.520 0.234 -2.100 1.00 94.69 339 PHE A CA 1
ATOM 2685 C C . PHE A 1 339 ? 11.781 -0.640 -1.085 1.00 94.69 339 PHE A C 1
ATOM 2687 O O . PHE A 1 339 ? 12.252 -0.761 0.040 1.00 94.69 339 PHE A O 1
ATOM 2694 N N . TRP A 1 340 ? 10.693 -1.307 -1.480 1.00 93.75 340 TRP A N 1
ATOM 2695 C CA . TRP A 1 340 ? 9.986 -2.255 -0.612 1.00 93.75 340 TRP A CA 1
ATOM 2696 C C . TRP A 1 340 ? 10.917 -3.358 -0.103 1.00 93.75 340 TRP A C 1
ATOM 2698 O O . TRP A 1 340 ? 11.038 -3.556 1.103 1.00 93.75 340 TRP A O 1
ATOM 2708 N N . TYR A 1 341 ? 11.635 -4.035 -0.999 1.00 93.75 341 TYR A N 1
ATOM 2709 C CA . TYR A 1 341 ? 12.563 -5.101 -0.613 1.00 93.75 341 TYR A CA 1
ATOM 2710 C C . TYR A 1 341 ? 13.792 -4.603 0.131 1.00 93.75 341 TYR A C 1
ATOM 2712 O O . TYR A 1 341 ? 14.298 -5.301 1.005 1.00 93.75 341 TYR A O 1
ATOM 2720 N N . THR A 1 342 ? 14.249 -3.386 -0.160 1.00 93.25 342 THR A N 1
ATOM 2721 C CA . THR A 1 342 ? 15.314 -2.754 0.624 1.00 93.25 342 THR A CA 1
ATOM 2722 C C . THR A 1 342 ? 14.864 -2.542 2.068 1.00 93.25 342 THR A C 1
ATOM 2724 O O . THR A 1 342 ? 15.617 -2.874 2.980 1.00 93.25 342 THR A O 1
ATOM 2727 N N . CYS A 1 343 ? 13.629 -2.083 2.285 1.00 92.81 343 CYS A N 1
ATOM 2728 C CA . CYS A 1 343 ? 13.059 -1.946 3.622 1.00 92.81 343 CYS A CA 1
ATOM 2729 C C . CYS A 1 343 ? 12.906 -3.300 4.330 1.00 92.81 343 CYS A C 1
ATOM 2731 O O . CYS A 1 343 ? 13.282 -3.407 5.492 1.00 92.81 343 CYS A O 1
ATOM 2733 N N . PHE A 1 344 ? 12.445 -4.354 3.644 1.00 91.19 344 PHE A N 1
ATOM 2734 C CA . PHE A 1 344 ? 12.402 -5.705 4.228 1.00 91.19 344 PHE A CA 1
ATOM 2735 C C . PHE A 1 344 ? 13.797 -6.227 4.605 1.00 91.19 344 PHE A C 1
ATOM 2737 O O . PHE A 1 344 ? 13.969 -6.855 5.647 1.00 91.19 344 PHE A O 1
ATOM 2744 N N . TYR A 1 345 ? 14.810 -5.944 3.783 1.00 91.44 345 TYR A N 1
ATOM 2745 C CA . TYR A 1 345 ? 16.178 -6.393 4.027 1.00 91.44 345 TYR A CA 1
ATOM 2746 C C . TYR A 1 345 ? 16.861 -5.652 5.186 1.00 91.44 345 TYR A C 1
ATOM 2748 O O . TYR A 1 345 ? 17.451 -6.283 6.064 1.00 91.44 345 TYR A O 1
ATOM 2756 N N . LEU A 1 346 ? 16.797 -4.318 5.195 1.00 90.75 346 LEU A N 1
ATOM 2757 C CA . LEU A 1 346 ? 17.485 -3.474 6.178 1.00 90.75 346 LEU A CA 1
ATOM 2758 C C . LEU A 1 346 ? 16.664 -3.279 7.467 1.00 90.75 346 LEU A C 1
ATOM 2760 O O . LEU A 1 346 ? 17.220 -3.067 8.548 1.00 90.75 346 LEU A O 1
ATOM 2764 N N . GLY A 1 347 ? 15.334 -3.355 7.384 1.00 88.19 347 GLY A N 1
ATOM 2765 C CA . GLY A 1 347 ? 14.418 -3.056 8.485 1.00 88.19 347 GLY A CA 1
ATOM 2766 C C . GLY A 1 347 ? 14.689 -1.671 9.077 1.00 88.19 347 GLY A C 1
ATOM 2767 O O . GLY A 1 347 ? 14.721 -0.671 8.357 1.00 88.19 347 GLY A O 1
ATOM 2768 N N . LYS A 1 348 ? 14.963 -1.627 10.389 1.00 88.31 348 LYS A N 1
ATOM 2769 C CA . LYS A 1 348 ? 15.313 -0.405 11.140 1.00 88.31 348 LYS A CA 1
ATOM 2770 C C . LYS A 1 348 ? 16.512 0.353 10.573 1.00 88.31 348 LYS A C 1
ATOM 2772 O O . LYS A 1 348 ? 16.533 1.575 10.657 1.00 88.31 348 LYS A O 1
ATOM 2777 N N . GLU A 1 349 ? 17.472 -0.352 9.976 1.00 88.56 349 GLU A N 1
ATOM 2778 C CA . GLU A 1 349 ? 18.684 0.253 9.408 1.00 88.56 349 GLU A CA 1
ATOM 2779 C C . GLU A 1 349 ? 18.381 1.128 8.183 1.00 88.56 349 GLU A C 1
ATOM 2781 O O . GLU A 1 349 ? 19.222 1.919 7.782 1.00 88.56 349 GLU A O 1
ATOM 2786 N N . THR A 1 350 ? 17.178 1.037 7.605 1.00 85.62 350 THR A N 1
ATOM 2787 C CA . THR A 1 350 ? 16.728 1.955 6.545 1.00 85.62 350 THR A CA 1
ATOM 2788 C C . THR A 1 350 ? 16.628 3.407 7.027 1.00 85.62 350 THR A C 1
ATOM 2790 O O . THR A 1 350 ? 16.757 4.326 6.222 1.00 85.62 350 THR A O 1
ATOM 2793 N N . PHE A 1 351 ? 16.358 3.617 8.320 1.00 80.56 351 PHE A N 1
ATOM 2794 C CA . PHE A 1 351 ? 16.054 4.930 8.904 1.00 80.56 351 PHE A CA 1
ATOM 2795 C C . PHE A 1 351 ? 17.127 5.425 9.884 1.00 80.56 351 PHE A C 1
ATOM 2797 O O . PHE A 1 351 ? 16.923 6.454 10.530 1.00 80.56 351 PHE A O 1
ATOM 2804 N N . ALA A 1 352 ? 18.219 4.669 10.025 1.00 71.00 352 ALA A N 1
ATOM 2805 C CA . ALA A 1 352 ? 19.393 5.022 10.819 1.00 71.00 352 ALA A CA 1
ATOM 2806 C C . ALA A 1 352 ? 20.408 5.765 9.945 1.00 71.00 352 ALA A C 1
ATOM 2808 O O . ALA A 1 352 ? 21.016 6.729 10.462 1.00 71.00 352 ALA A O 1
#

Nearest PDB structures (foldseek):
  2vtb-assembly3_E  TM=7.335E-01  e=1.464E-06  Arabidopsis thaliana
  4ct0-assembly1_A  TM=7.101E-01  e=3.276E-05  Mus musculus
  5t5x-assembly1_A  TM=6.123E-01  e=5.730E-04  Mus musculus
  7d0m-assembly1_A  TM=5.771E-01  e=3.861E-04  Mus musculus
  5zm0-assembly1_A  TM=5.779E-01  e=5.454E-04  Chlamydomonas reinhardtii

Organism: NCBI:txid265554

Secondary structure (DSSP, 8-state):
--HHHHHHHHHHHHHHHHHHHTTT-------S-HHHHHHHHHHHHT-SEEEEE--SSHHHHHHHHHHHHHHHH---SSPPEEEEE--SSSS-GGGS--S-HHHHHHHH-HHHHHHHHTTS-------------------SS-----GGGGTT--SSHHHHHHHHHHH--PPPP-------TTS------TT-TT--------PPPPHHHHHGGGTTS--TT--HHHHHHHHHHHHHHHHHHHHHHHHHGGG-GGG-TT-SPPSSHHHHHHHHHHHTTHHHH--SS-TT-TTS--THHHHHTTSS-HHHHHHHHHHHHHS-TT----HHHHHHHHHHHHHHHHHHHHGGGG--

Solvent-accessible surface area (backbone atoms only — not comparable to full-atom values): 21345 Å² total; per-residue (Å²): 127,56,51,70,58,50,51,53,50,50,53,48,53,54,46,51,31,52,60,30,46,78,69,57,24,60,55,79,47,85,87,76,59,61,62,55,51,51,51,50,49,38,65,72,68,66,39,65,65,49,78,53,65,65,58,49,49,55,68,57,42,55,48,50,52,49,32,52,52,48,51,71,69,46,90,56,82,73,66,54,46,78,30,40,33,60,74,82,41,42,61,42,76,85,52,44,82,55,87,48,49,69,51,40,52,50,46,44,42,62,66,67,56,50,63,68,50,65,78,61,90,71,82,88,70,82,84,71,91,72,74,79,74,96,70,76,78,94,66,78,66,54,58,87,69,57,46,74,42,48,44,52,56,57,92,45,68,72,33,38,47,49,25,43,69,74,70,36,66,70,67,77,83,80,70,80,75,69,69,58,94,83,56,91,75,83,58,63,39,99,82,51,89,85,55,98,66,88,68,77,41,55,73,83,81,50,68,65,71,69,40,52,89,57,54,82,38,61,57,95,82,39,56,36,71,57,44,43,51,51,41,54,50,41,49,51,53,50,54,52,51,54,52,49,57,71,71,61,50,98,80,63,81,84,78,50,96,78,52,67,57,74,64,83,48,40,62,58,48,50,50,53,40,48,74,71,45,45,62,50,66,48,60,84,87,50,92,80,42,78,68,50,79,64,51,63,64,35,50,72,71,61,77,39,51,45,46,58,55,38,52,53,35,52,52,54,51,72,78,46,96,80,70,49,62,32,61,63,61,45,54,51,41,50,52,50,36,50,53,41,52,48,24,42,48,48,37,68,63,70,80,107

InterPro domains:
  IPR002081 Cryptochrome/DNA photolyase class 1 [PTHR11455] (2-347)
  IPR006050 DNA photolyase, N-terminal [PF00875] (2-96)
  IPR006050 DNA photolyase, N-terminal [PS51645] (1-94)
  IPR014729 Rossmann-like alpha/beta/alpha sandwich fold [G3DSA:3.40.50.620] (1-131)
  IPR036134 Cryptochrome/DNA photolyase, FAD-binding domain-like superfamily [SSF48173] (265-348)
  IPR036155 Cryptochrome/photolyase, N-terminal domain superfamily [SSF52425] (2-105)

pLDDT: mean 77.48, std 18.2, range [26.19, 95.69]

Foldseek 3Di:
DALLLLLLLLVVQVQVQVVQVVVQAGAADDDDQLLPVVLVVCQVVVAQADEDEDFLAQVSVVSVVSNVVSLVVDPRPPRHHYAYAHQLAQFGLVQAQFPDLVLLVCQLCVPVVVVVCVVPDDDDDDPDPPDPDPDDDPPDNHDDLALSRCRNHDPDLSSNVSSCVVGTDGDAPPDPPPVPPPDPDNHDGPPPPPDPDPDDSDDRDASCRVCVVVQQHQDPNHDNVVSNVSSVVSNVVSVVVVVCCVPPPDPPPPPDLPAQDRPDCNLVSLLVLLVVLLLQVFDPPDPPGSSDSPCVSCSVSVSDHLSSQVVSQVVSVVPDPPPSNNCVSVSVSSSVNVVSSVSSNCPVPVVD

Sequence (352 aa):
RGPHASRLLLEALSNLRQQLRSKHCDLLIRRGDPTHVVPALCAELQVDEVRWSHEPGTYEQEISDAVQQKLLASTYTPSPRIVVECTGTLYHPHDLPHRDPGLWSRLAHPKQIMSHKQNKKQRPQQPSSSTPNSNSPHNDGVVDMSRERFVGMPRIMGEFRRACRSYARVRPLEVPTLVDNSSSEKYIDENDDHIDNNINPGLLPTMEELTDPIRGVSLLGLPVTVTDQLIDNAIRMYHQRQQQQQEEGALSAINRDDGAPFSPQALTWLHEWIDSGQAARVDRGSADSVHGSRLSESLAMGVLSPRQVYHAAMAASAFDDNNRDCQWLVHHMEIRDYFWYTCFYLGKETFA

Radius of gyration: 23.87 Å; Cα contacts (8 Å, |Δi|>4): 350; chains: 1; bounding box: 72×55×58 Å